Protein AF-A0A512IEV9-F1 (afdb_monomer_lite)

Radius of gyration: 37.69 Å; chains: 1; bounding box: 91×84×114 Å

Foldseek 3Di:
DVVVVVVVVVVVVVVVVVVVVVVVVVVVVVVVVVVVVVVVVVVVVVVVVPPDDDDDDDPDPPPCPVVVVVVVLLVVLLQLLLVLLLVLLLCVLLVHADAADQPDDVVLVVVLLVDQDALPDDSVSLSVSLNSLRNCLNVCVVVVNNVSSSLSNLLSSLSSCVRPVDDRDLVSSVPDPCQCVPPDPSSVVSNVNSSVVSVVVSVVSNVVSVVVNVVVVVVVVVVVVVVVVVVVVVVVVVVVVDPDPPVVVVVVVVVVVVVVVD

pLDDT: mean 81.24, std 16.03, range [31.5, 97.38]

Structure (mmCIF, N/CA/C/O backbone):
data_AF-A0A512IEV9-F1
#
_entry.id   AF-A0A512IEV9-F1
#
loop_
_atom_site.group_PDB
_atom_site.id
_atom_site.type_symbol
_atom_site.label_atom_id
_atom_site.label_alt_id
_atom_site.label_comp_id
_atom_site.label_asym_id
_atom_site.label_entity_id
_atom_site.label_seq_id
_atom_site.pdbx_PDB_ins_code
_atom_site.Cartn_x
_atom_site.Cartn_y
_atom_site.Cartn_z
_atom_site.occupancy
_atom_site.B_iso_or_equiv
_atom_site.auth_seq_id
_atom_site.auth_comp_id
_atom_site.auth_asym_id
_atom_site.auth_atom_id
_atom_site.pdbx_PDB_model_num
ATOM 1 N N . MET A 1 1 ? 25.950 69.478 -27.421 1.00 59.28 1 MET A N 1
ATOM 2 C CA . MET A 1 1 ? 26.734 68.742 -28.443 1.00 59.28 1 MET A CA 1
ATOM 3 C C . MET A 1 1 ? 27.412 67.491 -27.874 1.00 59.28 1 MET A C 1
ATOM 5 O O . MET A 1 1 ? 27.198 66.418 -28.414 1.00 59.28 1 MET A O 1
ATOM 9 N N . TRP A 1 2 ? 28.137 67.579 -26.751 1.00 62.44 2 TRP A N 1
ATOM 10 C CA . TRP A 1 2 ? 28.838 66.435 -26.133 1.00 62.44 2 TRP A CA 1
ATOM 11 C C . TRP A 1 2 ? 27.945 65.265 -25.669 1.00 62.44 2 TRP A C 1
ATOM 13 O O . TRP A 1 2 ? 28.320 64.111 -25.847 1.00 62.44 2 TRP A O 1
ATOM 23 N N . LEU A 1 3 ? 26.741 65.533 -25.150 1.00 71.50 3 LEU A N 1
ATOM 24 C CA . LEU A 1 3 ? 25.813 64.481 -24.696 1.00 71.50 3 LEU A CA 1
ATOM 25 C C . LEU A 1 3 ? 25.300 63.581 -25.834 1.00 71.50 3 LEU A C 1
ATOM 27 O O . LEU A 1 3 ? 25.135 62.381 -25.641 1.00 71.50 3 LEU A O 1
ATOM 31 N N . VAL A 1 4 ? 25.104 64.140 -27.033 1.00 76.19 4 VAL A N 1
ATOM 32 C CA . VAL A 1 4 ? 24.668 63.375 -28.215 1.00 76.19 4 VAL A CA 1
ATOM 33 C C . VAL A 1 4 ? 25.786 62.445 -28.687 1.00 76.19 4 VAL A C 1
ATOM 35 O O . VAL A 1 4 ? 25.533 61.295 -29.031 1.00 76.19 4 VAL A O 1
ATOM 38 N N . LEU A 1 5 ? 27.036 62.910 -28.632 1.00 77.62 5 LEU A N 1
ATOM 39 C CA . LEU A 1 5 ? 28.201 62.120 -29.029 1.00 77.62 5 LEU A CA 1
ATOM 40 C C . LEU A 1 5 ? 28.421 60.921 -28.088 1.00 77.62 5 LEU A C 1
ATOM 42 O O . LEU A 1 5 ? 28.708 59.817 -28.542 1.00 77.62 5 LEU A O 1
ATOM 46 N N . LEU A 1 6 ? 28.205 61.119 -26.785 1.00 77.44 6 LEU A N 1
ATOM 47 C CA . LEU A 1 6 ? 28.320 60.068 -25.771 1.00 77.44 6 LEU A CA 1
ATOM 48 C C . LEU A 1 6 ? 27.198 59.025 -25.913 1.00 77.44 6 LEU A C 1
ATOM 50 O O . LEU A 1 6 ? 27.467 57.826 -25.861 1.00 77.44 6 LEU A O 1
ATOM 54 N N . ALA A 1 7 ? 25.967 59.465 -26.200 1.00 73.50 7 ALA A N 1
ATOM 55 C CA . ALA A 1 7 ? 24.845 58.569 -26.482 1.00 73.50 7 ALA A CA 1
ATOM 56 C C . ALA A 1 7 ? 25.093 57.693 -27.724 1.00 73.50 7 ALA A C 1
ATOM 58 O O . ALA A 1 7 ? 24.816 56.496 -27.691 1.00 73.50 7 ALA A O 1
ATOM 59 N N . VAL A 1 8 ? 25.676 58.255 -28.790 1.00 80.00 8 VAL A N 1
ATOM 60 C CA . VAL A 1 8 ? 26.014 57.505 -30.013 1.00 80.00 8 VAL A CA 1
ATOM 61 C C . VAL A 1 8 ? 27.102 56.458 -29.750 1.00 80.00 8 VAL A C 1
ATOM 63 O O . VAL A 1 8 ? 26.972 55.325 -30.211 1.00 80.00 8 VAL A O 1
ATOM 66 N N . ILE A 1 9 ? 28.136 56.784 -28.967 1.00 79.44 9 ILE A N 1
ATOM 67 C CA . ILE A 1 9 ? 29.208 55.834 -28.612 1.00 79.44 9 ILE A CA 1
ATOM 68 C C . ILE A 1 9 ? 28.670 54.692 -27.742 1.00 79.44 9 ILE A C 1
ATOM 70 O O . ILE A 1 9 ? 28.971 53.526 -28.004 1.00 79.44 9 ILE A O 1
ATOM 74 N N . VAL A 1 10 ? 27.841 55.007 -26.742 1.00 78.38 10 VAL A N 1
ATOM 75 C CA . VAL A 1 10 ? 27.208 53.999 -25.877 1.00 78.38 10 VAL A CA 1
ATOM 76 C C . VAL A 1 10 ? 26.271 53.103 -26.686 1.00 78.38 10 VAL A C 1
ATOM 78 O O . VAL A 1 10 ? 26.311 51.885 -26.524 1.00 78.38 10 VAL A O 1
ATOM 81 N N . PHE A 1 11 ? 25.494 53.677 -27.609 1.00 75.06 11 PHE A N 1
ATOM 82 C CA . PHE A 1 11 ? 24.614 52.921 -28.498 1.00 75.06 11 PHE A CA 1
ATOM 83 C C . PHE A 1 11 ? 25.400 51.990 -29.430 1.00 75.06 11 PHE A C 1
ATOM 85 O O . PHE A 1 11 ? 25.067 50.814 -29.534 1.00 75.06 11 PHE A O 1
ATOM 92 N N . LEU A 1 12 ? 26.490 52.465 -30.044 1.00 73.12 12 LEU A N 1
ATOM 93 C CA . LEU A 1 12 ? 27.379 51.640 -30.876 1.00 73.12 12 LEU A CA 1
ATOM 94 C C . LEU A 1 12 ? 28.061 50.520 -30.076 1.00 73.12 12 LEU A C 1
ATOM 96 O O . LEU A 1 12 ? 28.193 49.404 -30.582 1.00 73.12 12 LEU A O 1
ATOM 100 N N . GLY A 1 13 ? 28.464 50.794 -28.832 1.00 68.12 13 GLY A N 1
ATOM 101 C CA . GLY A 1 13 ? 29.043 49.803 -27.924 1.00 68.12 13 GLY A CA 1
ATOM 102 C C . GLY A 1 13 ? 28.044 48.711 -27.527 1.00 68.12 13 GLY A C 1
ATOM 103 O O . GLY A 1 13 ? 28.343 47.525 -27.667 1.00 68.12 13 GLY A O 1
ATOM 104 N N . LEU A 1 14 ? 26.834 49.104 -27.114 1.00 64.81 14 LEU A N 1
ATOM 105 C CA . LEU A 1 14 ? 25.736 48.186 -26.783 1.00 64.81 14 LEU A CA 1
ATOM 106 C C . LEU A 1 14 ? 25.278 47.374 -27.997 1.00 64.81 14 LEU A C 1
ATOM 108 O O . LEU A 1 14 ? 25.051 46.173 -27.875 1.00 64.81 14 LEU A O 1
ATOM 112 N N . PHE A 1 15 ? 25.199 47.997 -29.173 1.00 65.94 15 PHE A N 1
ATOM 113 C CA . PHE A 1 15 ? 24.825 47.330 -30.419 1.00 65.94 15 PHE A CA 1
ATOM 114 C C . PHE A 1 15 ? 25.855 46.265 -30.822 1.00 65.94 15 PHE A C 1
ATOM 116 O O . PHE A 1 15 ? 25.487 45.143 -31.170 1.00 65.94 15 PHE A O 1
ATOM 123 N N . ARG A 1 16 ? 27.156 46.562 -30.683 1.00 65.44 16 ARG A N 1
ATOM 124 C CA . ARG A 1 16 ? 28.221 45.564 -30.876 1.00 65.44 16 ARG A CA 1
ATOM 125 C C . ARG A 1 16 ? 28.144 44.426 -29.859 1.00 65.44 16 ARG A C 1
ATOM 127 O O . ARG A 1 16 ? 28.352 43.279 -30.244 1.00 65.44 16 ARG A O 1
ATOM 134 N N . PHE A 1 17 ? 27.825 44.723 -28.599 1.00 62.97 17 PHE A N 1
ATOM 135 C CA . PHE A 1 17 ? 27.678 43.713 -27.547 1.00 62.97 17 PHE A CA 1
ATOM 136 C C . PHE A 1 17 ? 26.481 42.782 -27.803 1.00 62.97 17 PHE A C 1
ATOM 138 O O . PHE A 1 17 ? 26.595 41.572 -27.623 1.00 62.97 17 PHE A O 1
ATOM 145 N N . LEU A 1 18 ? 25.369 43.321 -28.311 1.00 64.25 18 LEU A N 1
ATOM 146 C CA . LEU A 1 18 ? 24.185 42.554 -28.716 1.00 64.25 18 LEU A CA 1
ATOM 147 C C . LEU A 1 18 ? 24.460 41.645 -29.922 1.00 64.25 18 LEU A C 1
ATOM 149 O O . LEU A 1 18 ? 24.024 40.495 -29.929 1.00 64.25 18 LEU A O 1
ATOM 153 N N . ILE A 1 19 ? 25.231 42.118 -30.907 1.00 66.94 19 ILE A N 1
ATOM 154 C CA . ILE A 1 19 ? 25.634 41.302 -32.063 1.00 66.94 19 ILE A CA 1
ATOM 155 C C . ILE A 1 19 ? 26.606 40.193 -31.637 1.00 66.94 19 ILE A C 1
ATOM 157 O O . ILE A 1 19 ? 26.407 39.039 -32.004 1.00 66.94 19 ILE A O 1
ATOM 161 N N . LEU A 1 20 ? 27.623 40.503 -30.824 1.00 61.81 20 LEU A N 1
ATOM 162 C CA . LEU A 1 20 ? 28.579 39.503 -30.327 1.00 61.81 20 LEU A CA 1
ATOM 163 C C . LEU A 1 20 ? 27.914 38.469 -29.404 1.00 61.81 20 LEU A C 1
ATOM 165 O O . LEU A 1 20 ? 28.166 37.276 -29.556 1.00 61.81 20 LEU A O 1
ATOM 169 N N . GLY A 1 21 ? 27.018 38.894 -28.508 1.00 62.69 21 GLY A N 1
ATOM 170 C CA . GLY A 1 21 ? 26.246 37.991 -27.649 1.00 62.69 21 GLY A CA 1
ATOM 171 C C . GLY A 1 21 ? 25.279 37.103 -28.439 1.00 62.69 21 GLY A C 1
ATOM 172 O O . GLY A 1 21 ? 25.198 35.901 -28.186 1.00 62.69 21 GLY A O 1
ATOM 173 N N . GLY A 1 22 ? 24.609 37.661 -29.452 1.00 64.62 22 GLY A N 1
ATOM 174 C CA . GLY A 1 22 ? 23.730 36.909 -30.349 1.00 64.62 22 GLY A CA 1
ATOM 175 C C . GLY A 1 22 ? 24.478 35.855 -31.169 1.00 64.62 22 GLY A C 1
ATOM 176 O O . GLY A 1 22 ? 24.009 34.724 -31.286 1.00 64.62 22 GLY A O 1
ATOM 177 N N . VAL A 1 23 ? 25.676 36.178 -31.667 1.00 69.62 23 VAL A N 1
ATOM 178 C CA . VAL A 1 23 ? 26.521 35.226 -32.406 1.00 69.62 23 VAL A CA 1
ATOM 179 C C . VAL A 1 23 ? 26.969 34.062 -31.516 1.00 69.62 23 VAL A C 1
ATOM 181 O O . VAL A 1 23 ? 26.955 32.923 -31.976 1.00 69.62 23 VAL A O 1
ATOM 184 N N . VAL A 1 24 ? 27.293 34.302 -30.240 1.00 69.19 24 VAL A N 1
ATOM 185 C CA . VAL A 1 24 ? 27.656 33.225 -29.296 1.00 69.19 24 VAL A CA 1
ATOM 186 C C . VAL A 1 24 ? 26.472 32.293 -29.027 1.00 69.19 24 VAL A C 1
ATOM 188 O O . VAL A 1 24 ? 26.641 31.075 -29.022 1.00 69.19 24 VAL A O 1
ATOM 191 N N . ILE A 1 25 ? 25.264 32.836 -28.861 1.00 68.94 25 ILE A N 1
ATOM 192 C CA . ILE A 1 25 ? 24.058 32.026 -28.629 1.00 68.94 25 ILE A CA 1
ATOM 193 C C . ILE A 1 25 ? 23.712 31.198 -29.872 1.00 68.94 25 ILE A C 1
ATOM 195 O O . ILE A 1 25 ? 23.419 30.009 -29.750 1.00 68.94 25 ILE A O 1
ATOM 199 N N . ILE A 1 26 ? 23.805 31.786 -31.069 1.00 70.19 26 ILE A N 1
ATOM 200 C CA . ILE A 1 26 ? 23.589 31.064 -32.331 1.00 70.19 26 ILE A CA 1
ATOM 201 C C . ILE A 1 26 ? 24.656 29.979 -32.515 1.00 70.19 26 ILE A C 1
ATOM 203 O O . ILE A 1 26 ? 24.317 28.858 -32.885 1.00 70.19 26 ILE A O 1
ATOM 207 N N . ALA A 1 27 ? 25.922 30.264 -32.199 1.00 69.88 27 ALA A N 1
ATOM 208 C CA . ALA A 1 27 ? 26.993 29.274 -32.259 1.00 69.88 27 ALA A CA 1
ATOM 209 C C . ALA A 1 27 ? 26.748 28.107 -31.288 1.00 69.88 27 ALA A C 1
ATOM 211 O O . ALA A 1 27 ? 26.923 26.957 -31.679 1.00 69.88 27 ALA A O 1
ATOM 212 N N . LEU A 1 28 ? 26.282 28.372 -30.063 1.00 73.25 28 LEU A N 1
ATOM 213 C CA . LEU A 1 28 ? 25.934 27.332 -29.087 1.00 73.25 28 LEU A CA 1
ATOM 214 C C . LEU A 1 28 ? 24.702 26.519 -29.507 1.00 73.25 28 LEU A C 1
ATOM 216 O O . LEU A 1 28 ? 24.701 25.299 -29.352 1.00 73.25 28 LEU A O 1
ATOM 220 N N . ALA A 1 29 ? 23.680 27.163 -30.076 1.00 70.75 29 ALA A N 1
ATOM 221 C CA . ALA A 1 29 ? 22.498 26.481 -30.600 1.00 70.75 29 ALA A CA 1
ATOM 222 C C . ALA A 1 29 ? 22.844 25.593 -31.805 1.00 70.75 29 ALA A C 1
ATOM 224 O O . ALA A 1 29 ? 22.400 24.447 -31.872 1.00 70.75 29 ALA A O 1
ATOM 225 N N . LEU A 1 30 ? 23.690 26.083 -32.719 1.00 75.81 30 LEU A N 1
ATOM 226 C CA . LEU A 1 30 ? 24.208 25.301 -33.843 1.00 75.81 30 LEU A CA 1
ATOM 227 C C . LEU A 1 30 ? 25.097 24.153 -33.364 1.00 75.81 30 LEU A C 1
ATOM 229 O O . LEU A 1 30 ? 24.972 23.049 -33.883 1.00 75.81 30 LEU A O 1
ATOM 233 N N . LEU A 1 31 ? 25.940 24.368 -32.350 1.00 74.50 31 LEU A N 1
ATOM 234 C CA . LEU A 1 31 ? 26.758 23.309 -31.757 1.00 74.50 31 LEU A CA 1
ATOM 235 C C . LEU A 1 31 ? 25.878 22.234 -31.102 1.00 74.50 31 LEU A C 1
ATOM 237 O O . LEU A 1 31 ? 26.100 21.047 -31.324 1.00 74.50 31 LEU A O 1
ATOM 241 N N . GLY A 1 32 ? 24.837 22.633 -30.365 1.00 68.75 32 GLY A N 1
ATOM 242 C CA . GLY A 1 32 ? 23.846 21.718 -29.794 1.00 68.75 32 GLY A CA 1
ATOM 243 C C . GLY A 1 32 ? 23.080 20.934 -30.863 1.00 68.75 32 GLY A C 1
ATOM 244 O O . GLY A 1 32 ? 22.918 19.722 -30.732 1.00 68.75 32 GLY A O 1
ATOM 245 N N . LEU A 1 33 ? 22.683 21.591 -31.957 1.00 73.75 33 LEU A N 1
ATOM 246 C CA . LEU A 1 33 ? 22.036 20.948 -33.103 1.00 73.75 33 LEU A CA 1
ATOM 247 C C . LEU A 1 33 ? 22.982 19.971 -33.817 1.00 73.75 33 LEU A C 1
ATOM 249 O O . LEU A 1 33 ? 22.554 18.897 -34.225 1.00 73.75 33 LEU A O 1
ATOM 253 N N . LEU A 1 34 ? 24.269 20.300 -33.930 1.00 76.50 34 LEU A N 1
ATOM 254 C CA . LEU A 1 34 ? 25.283 19.452 -34.561 1.00 76.50 34 LEU A CA 1
ATOM 255 C C . LEU A 1 34 ? 25.629 18.239 -33.680 1.00 76.50 34 LEU A C 1
ATOM 257 O O . LEU A 1 34 ? 25.788 17.128 -34.188 1.00 76.50 34 LEU A O 1
ATOM 261 N N . VAL A 1 35 ? 25.639 18.408 -32.354 1.00 71.88 35 VAL A N 1
ATOM 262 C CA . VAL A 1 35 ? 25.715 17.298 -31.386 1.00 71.88 35 VAL A CA 1
ATOM 263 C C . VAL A 1 35 ? 24.463 16.418 -31.472 1.00 71.88 35 VAL A C 1
ATOM 265 O O . VAL A 1 35 ? 24.569 15.194 -31.475 1.00 71.88 35 VAL A O 1
ATOM 268 N N . TRP A 1 36 ? 23.276 17.011 -31.612 1.00 74.88 36 TRP A N 1
ATOM 269 C CA . TRP A 1 36 ? 22.024 16.263 -31.742 1.00 74.88 36 TRP A CA 1
ATOM 270 C C . TRP A 1 36 ? 21.939 15.486 -33.068 1.00 74.88 36 TRP A C 1
ATOM 272 O O . TRP A 1 36 ? 21.612 14.299 -33.068 1.00 74.88 36 TRP A O 1
ATOM 282 N N . LEU A 1 37 ? 22.322 16.109 -34.189 1.00 72.00 37 LEU A N 1
ATOM 283 C CA . LEU A 1 37 ? 22.380 15.474 -35.509 1.00 72.00 37 LEU A CA 1
ATOM 284 C C . LEU A 1 37 ? 23.461 14.391 -35.583 1.00 72.00 37 LEU A C 1
ATOM 286 O O . LEU A 1 37 ? 23.206 13.336 -36.156 1.00 72.00 37 LEU A O 1
ATOM 290 N N . SER A 1 38 ? 24.634 14.587 -34.971 1.00 66.62 38 SER A N 1
ATOM 291 C CA . SER A 1 38 ? 25.667 13.539 -34.909 1.00 66.62 38 SER A CA 1
ATOM 292 C C . SER A 1 38 ? 25.251 12.373 -34.009 1.00 66.62 38 SER A C 1
ATOM 294 O O . SER A 1 38 ? 25.425 11.221 -34.402 1.00 66.62 38 SER A O 1
ATOM 296 N N . ALA A 1 39 ? 24.603 12.625 -32.868 1.00 56.84 39 ALA A N 1
ATOM 297 C CA . ALA A 1 39 ? 24.032 11.564 -32.034 1.00 56.84 39 ALA A CA 1
ATOM 298 C C . ALA A 1 39 ? 22.910 10.787 -32.755 1.00 56.84 39 ALA A C 1
ATOM 300 O O . ALA A 1 39 ? 22.803 9.566 -32.599 1.00 56.84 39 ALA A O 1
ATOM 301 N N . GLY A 1 40 ? 22.101 11.470 -33.574 1.00 51.75 40 GLY A N 1
ATOM 302 C CA . GLY A 1 40 ? 21.089 10.850 -34.434 1.00 51.75 40 GLY A CA 1
ATOM 303 C C . GLY A 1 40 ? 21.687 10.038 -35.589 1.00 51.75 40 GLY A C 1
ATOM 304 O O . GLY A 1 40 ? 21.254 8.913 -35.834 1.00 51.75 40 GLY A O 1
ATOM 305 N N . PHE A 1 41 ? 22.725 10.560 -36.247 1.00 54.41 41 PHE A N 1
ATOM 306 C CA . PHE A 1 41 ? 23.372 9.928 -37.403 1.00 54.41 41 PHE A CA 1
ATOM 307 C C . PHE A 1 41 ? 24.250 8.724 -37.017 1.00 54.41 41 PHE A C 1
ATOM 309 O O . PHE A 1 41 ? 24.281 7.720 -37.729 1.00 54.41 41 PHE A O 1
ATOM 316 N N . ILE A 1 42 ? 24.902 8.759 -35.848 1.00 55.50 42 ILE A N 1
ATOM 317 C CA . ILE A 1 42 ? 25.624 7.596 -35.301 1.00 55.50 42 ILE A CA 1
ATOM 318 C C . ILE A 1 42 ? 24.638 6.453 -35.009 1.00 55.50 42 ILE A C 1
ATOM 320 O O . ILE A 1 42 ? 24.928 5.297 -35.313 1.00 55.50 42 ILE A O 1
ATOM 324 N N . ARG A 1 43 ? 23.433 6.758 -34.504 1.00 51.53 43 ARG A N 1
ATOM 325 C CA . ARG A 1 43 ? 22.387 5.744 -34.276 1.00 51.53 43 ARG A CA 1
ATOM 326 C C . ARG A 1 43 ? 21.793 5.169 -35.567 1.00 51.53 43 ARG A C 1
ATOM 328 O O . ARG A 1 43 ? 21.348 4.024 -35.534 1.00 51.53 43 ARG A O 1
ATOM 335 N N . SER A 1 44 ? 21.789 5.902 -36.686 1.00 42.22 44 SER A N 1
ATOM 336 C CA . SER A 1 44 ? 21.273 5.391 -37.968 1.00 42.22 44 SER A CA 1
ATOM 337 C C . SER A 1 44 ? 22.295 4.548 -38.738 1.00 42.22 44 SER A C 1
ATOM 339 O O . SER A 1 44 ? 21.924 3.515 -39.291 1.00 42.22 44 SER A O 1
ATOM 341 N N . GLN A 1 45 ? 23.581 4.919 -38.723 1.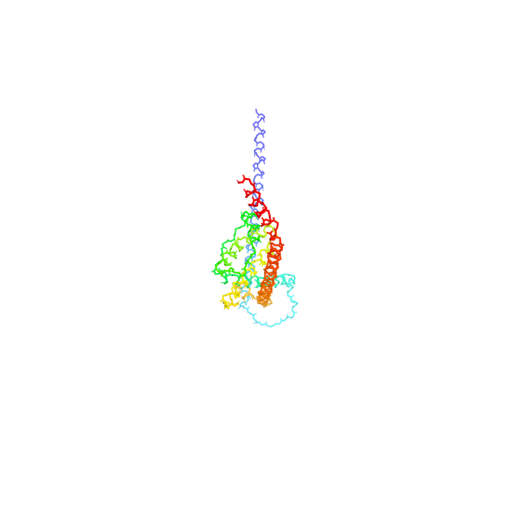00 48.53 45 GLN A N 1
ATOM 342 C CA . GLN A 1 45 ? 24.639 4.125 -39.370 1.00 48.53 45 GLN A CA 1
ATOM 343 C C . GLN A 1 45 ? 24.875 2.775 -38.671 1.00 48.53 45 GLN A C 1
ATOM 345 O O . GLN A 1 45 ? 25.156 1.777 -39.330 1.00 48.53 45 GLN A O 1
ATOM 350 N N . LEU A 1 46 ? 24.661 2.705 -37.350 1.00 48.12 46 LEU A N 1
ATOM 351 C CA . LEU A 1 46 ? 24.728 1.449 -36.592 1.00 48.12 46 LEU A CA 1
ATOM 352 C C . LEU A 1 46 ? 23.608 0.452 -36.939 1.00 48.12 46 LEU A C 1
ATOM 354 O O . LEU A 1 46 ? 23.794 -0.738 -36.716 1.00 48.12 46 LEU A O 1
ATOM 358 N N . ARG A 1 47 ? 22.480 0.896 -37.518 1.00 47.31 47 ARG A N 1
ATOM 359 C CA . ARG A 1 47 ? 21.435 -0.012 -38.035 1.00 47.31 47 ARG A CA 1
ATOM 360 C C . ARG A 1 47 ? 21.680 -0.451 -39.480 1.00 47.31 47 ARG A C 1
ATOM 362 O O . ARG A 1 47 ? 21.319 -1.567 -39.820 1.00 47.31 47 ARG A O 1
ATOM 369 N N . ALA A 1 48 ? 22.322 0.376 -40.306 1.00 42.78 48 ALA A N 1
ATOM 370 C CA . ALA A 1 48 ? 22.577 0.053 -41.715 1.00 42.78 48 ALA A CA 1
ATOM 371 C C . ALA A 1 48 ? 23.790 -0.876 -41.929 1.00 42.78 48 ALA A C 1
ATOM 373 O O . ALA A 1 48 ? 23.842 -1.597 -42.920 1.00 42.78 48 ALA A O 1
ATOM 374 N N . ALA A 1 49 ? 24.750 -0.903 -40.998 1.00 44.72 49 ALA A N 1
ATOM 375 C CA . ALA A 1 49 ? 25.927 -1.773 -41.089 1.00 44.72 49 ALA A CA 1
ATOM 376 C C . ALA A 1 49 ? 25.721 -3.186 -40.500 1.00 44.72 49 ALA A C 1
ATOM 378 O O . ALA A 1 49 ? 26.607 -4.026 -40.624 1.00 44.72 49 ALA A O 1
ATOM 379 N N . GLN A 1 50 ? 24.578 -3.468 -39.860 1.00 46.62 50 GLN A N 1
ATOM 380 C CA . GLN A 1 50 ? 24.319 -4.759 -39.203 1.00 46.62 50 GLN A CA 1
ATOM 381 C C . GLN A 1 50 ? 23.554 -5.769 -40.078 1.00 46.62 50 GLN A C 1
ATOM 383 O O . GLN A 1 50 ? 23.377 -6.911 -39.663 1.00 46.62 50 GLN A O 1
ATOM 388 N N . GLU A 1 51 ? 23.149 -5.381 -41.293 1.00 44.69 51 GLU A N 1
ATOM 389 C CA . GLU A 1 51 ? 22.420 -6.249 -42.234 1.00 44.69 51 GLU A CA 1
ATOM 390 C C . GLU A 1 51 ? 23.287 -6.852 -43.355 1.00 44.69 51 GLU A C 1
ATOM 392 O O . GLU A 1 51 ? 22.777 -7.607 -44.179 1.00 44.69 51 GLU A O 1
ATOM 397 N N . ILE A 1 52 ? 24.601 -6.591 -43.396 1.00 49.16 52 ILE A N 1
ATOM 398 C CA . ILE A 1 52 ? 25.477 -7.146 -44.441 1.00 49.16 52 ILE A CA 1
ATOM 399 C C . ILE A 1 52 ? 26.792 -7.651 -43.833 1.00 49.16 52 ILE A C 1
ATOM 401 O O . ILE A 1 52 ? 27.702 -6.874 -43.565 1.00 49.16 52 ILE A O 1
ATOM 405 N N . GLY A 1 53 ? 26.906 -8.976 -43.688 1.00 31.50 53 GLY A N 1
ATOM 406 C CA . GLY A 1 53 ? 28.197 -9.674 -43.676 1.00 31.50 53 GLY A CA 1
ATOM 407 C C . GLY A 1 53 ? 28.607 -10.343 -42.362 1.00 31.50 53 GLY A C 1
ATOM 408 O O . GLY A 1 53 ? 29.385 -9.797 -41.590 1.00 31.50 53 GLY A O 1
ATOM 409 N N . VAL A 1 54 ? 28.184 -11.594 -42.177 1.00 44.75 54 VAL A N 1
ATOM 410 C CA . VAL A 1 54 ? 29.030 -12.638 -41.563 1.00 44.75 54 VAL A CA 1
ATOM 411 C C . VAL A 1 54 ? 29.914 -13.170 -42.707 1.00 44.75 54 VAL A C 1
ATOM 413 O O . VAL A 1 54 ? 29.350 -13.517 -43.748 1.00 44.75 54 VAL A O 1
ATOM 416 N N . PRO A 1 55 ? 31.262 -13.149 -42.598 1.00 46.19 55 PRO A N 1
ATOM 417 C CA . PRO A 1 55 ? 31.967 -14.288 -42.003 1.00 46.19 55 PRO A CA 1
ATOM 418 C C . PRO A 1 55 ? 33.204 -13.955 -41.138 1.00 46.19 55 PRO A C 1
ATOM 420 O O . PRO A 1 55 ? 33.980 -13.049 -41.411 1.00 46.19 55 PRO A O 1
ATOM 423 N N . ASP A 1 56 ? 33.331 -14.764 -40.086 1.00 46.31 56 ASP A N 1
ATOM 424 C CA . ASP A 1 56 ? 34.516 -15.318 -39.415 1.00 46.31 56 ASP A CA 1
ATOM 425 C C . ASP A 1 56 ? 35.914 -14.706 -39.671 1.00 46.31 56 ASP A C 1
ATOM 427 O O . ASP A 1 56 ? 36.443 -14.796 -40.775 1.00 46.31 56 ASP A O 1
ATOM 431 N N . THR A 1 57 ? 36.537 -14.174 -38.606 1.00 45.84 57 THR A N 1
ATOM 432 C CA . THR A 1 57 ? 37.947 -14.321 -38.152 1.00 45.84 57 THR A CA 1
ATOM 433 C C . THR A 1 57 ? 38.470 -13.057 -37.460 1.00 45.84 57 THR A C 1
ATOM 435 O O . THR A 1 57 ? 38.460 -11.962 -38.010 1.00 45.84 57 THR A O 1
ATOM 438 N N . GLY A 1 58 ? 39.008 -13.228 -36.248 1.00 34.09 58 GLY A N 1
ATOM 439 C CA . GLY A 1 58 ? 39.835 -12.220 -35.584 1.00 34.09 58 GLY A CA 1
ATOM 440 C C . GLY A 1 58 ? 39.418 -11.951 -34.146 1.00 34.09 58 GLY A C 1
ATOM 441 O O . GLY A 1 58 ? 38.511 -11.170 -33.880 1.00 34.09 58 GLY A O 1
ATOM 442 N N . ALA A 1 59 ? 40.131 -12.577 -33.212 1.00 48.16 59 ALA A N 1
ATOM 443 C CA . ALA A 1 59 ? 40.128 -12.231 -31.801 1.00 48.16 59 ALA A CA 1
ATOM 444 C C . ALA A 1 59 ? 40.600 -10.775 -31.607 1.00 48.16 59 ALA A C 1
ATOM 446 O O . ALA A 1 59 ? 41.784 -10.507 -31.422 1.00 48.16 59 ALA A O 1
ATOM 447 N N . GLY A 1 60 ? 39.667 -9.829 -31.678 1.00 35.16 60 GLY A N 1
ATOM 448 C CA . GLY A 1 60 ? 39.832 -8.482 -31.146 1.00 35.16 60 GLY A CA 1
ATOM 449 C C . GLY A 1 60 ? 39.353 -8.448 -29.692 1.00 35.16 60 GLY A C 1
ATOM 450 O O . GLY A 1 60 ? 38.382 -9.137 -29.365 1.00 35.16 60 GLY A O 1
ATOM 451 N N . PRO A 1 61 ? 40.002 -7.684 -28.794 1.00 48.44 61 PRO A N 1
ATOM 452 C CA . PRO A 1 61 ? 39.495 -7.516 -27.437 1.00 48.44 61 PRO A CA 1
ATOM 453 C C . PRO A 1 61 ? 38.068 -6.949 -27.503 1.00 48.44 61 PRO A C 1
ATOM 455 O O . PRO A 1 61 ? 37.796 -6.109 -28.369 1.00 48.44 61 PRO A O 1
ATOM 458 N N . PRO A 1 62 ? 37.143 -7.397 -26.631 1.00 51.53 62 PRO A N 1
ATOM 459 C CA . PRO A 1 62 ? 35.772 -6.912 -26.674 1.00 51.53 62 PRO A CA 1
ATOM 460 C C . PRO A 1 62 ? 35.773 -5.384 -26.541 1.00 51.53 62 PRO A C 1
ATOM 462 O O . PRO A 1 62 ? 36.590 -4.847 -25.780 1.00 51.53 62 PRO A O 1
ATOM 465 N N . PRO A 1 63 ? 34.875 -4.667 -27.246 1.00 50.41 63 PRO A N 1
ATOM 466 C CA . PRO A 1 63 ? 34.702 -3.246 -27.000 1.00 50.41 63 PRO A CA 1
ATOM 467 C C . PRO A 1 63 ? 34.461 -3.076 -25.502 1.00 50.41 63 PRO A C 1
ATOM 469 O O . PRO A 1 63 ? 33.653 -3.799 -24.914 1.00 50.41 63 PRO A O 1
ATOM 472 N N . VAL A 1 64 ? 35.200 -2.161 -24.873 1.00 49.34 64 VAL A N 1
ATOM 473 C CA . VAL A 1 64 ? 35.041 -1.831 -23.456 1.00 49.34 64 VAL A CA 1
ATOM 474 C C . VAL A 1 64 ? 33.693 -1.130 -23.308 1.00 49.34 64 VAL A C 1
ATOM 476 O O . VAL A 1 64 ? 33.602 0.093 -23.228 1.00 49.34 64 VAL A O 1
ATOM 479 N N . VAL A 1 65 ? 32.614 -1.915 -23.322 1.00 55.16 65 VAL A N 1
ATOM 480 C CA . VAL A 1 65 ? 31.303 -1.498 -22.846 1.00 55.16 65 VAL A CA 1
ATOM 481 C C . VAL A 1 65 ? 31.558 -1.053 -21.422 1.00 55.16 65 VAL A C 1
ATOM 483 O O . VAL A 1 65 ? 32.006 -1.833 -20.582 1.00 55.16 65 VAL A O 1
ATOM 486 N N . ASN A 1 66 ? 31.390 0.242 -21.186 1.00 59.53 66 ASN A N 1
ATOM 487 C CA . ASN A 1 66 ? 31.732 0.875 -19.931 1.00 59.53 66 ASN A CA 1
ATOM 488 C C . ASN A 1 66 ? 30.929 0.167 -18.825 1.00 59.53 66 ASN A C 1
ATOM 490 O O . ASN A 1 66 ? 29.721 0.371 -18.699 1.00 59.53 66 ASN A O 1
ATOM 494 N N . ARG A 1 67 ? 31.578 -0.742 -18.080 1.00 64.12 67 ARG A N 1
ATOM 495 C CA . ARG A 1 67 ? 30.928 -1.746 -17.212 1.00 64.12 67 ARG A CA 1
ATOM 496 C C . ARG A 1 67 ? 29.932 -1.116 -16.238 1.00 64.12 67 ARG A C 1
ATOM 498 O O . ARG A 1 67 ? 28.885 -1.687 -15.966 1.00 64.12 67 ARG A O 1
ATOM 505 N N . ARG A 1 68 ? 30.226 0.113 -15.805 1.00 70.81 68 ARG A N 1
ATOM 506 C CA . ARG A 1 68 ? 29.363 0.936 -14.948 1.00 70.81 68 ARG A CA 1
ATOM 507 C C . ARG A 1 68 ? 28.047 1.344 -15.613 1.00 70.81 68 ARG A C 1
ATOM 509 O O . ARG A 1 68 ? 27.023 1.365 -14.947 1.00 70.81 68 ARG A O 1
ATOM 516 N N . THR A 1 69 ? 28.056 1.678 -16.903 1.00 75.31 69 THR A N 1
ATOM 517 C CA . THR A 1 69 ? 26.823 2.024 -17.638 1.00 75.31 69 THR A CA 1
ATOM 518 C C . THR A 1 69 ? 25.933 0.807 -17.871 1.00 75.31 69 THR A C 1
ATOM 520 O O . THR A 1 69 ? 24.725 0.918 -17.701 1.00 75.31 69 THR A O 1
ATOM 523 N N . GLY A 1 70 ? 26.524 -0.360 -18.159 1.00 76.19 70 GLY A N 1
ATOM 524 C CA . GLY A 1 70 ? 25.777 -1.619 -18.250 1.00 76.19 70 GLY A CA 1
ATOM 525 C C . GLY A 1 70 ? 25.165 -2.031 -16.908 1.00 76.19 70 GLY A C 1
ATOM 526 O O . GLY A 1 70 ? 23.991 -2.377 -16.851 1.00 76.19 70 GLY A O 1
ATOM 527 N N . GLN A 1 71 ? 25.923 -1.909 -15.811 1.00 85.88 71 GLN A N 1
ATOM 528 C CA . GLN A 1 71 ? 25.421 -2.194 -14.460 1.00 85.88 71 GLN A CA 1
ATOM 529 C C . GLN A 1 71 ? 24.254 -1.286 -14.058 1.00 85.88 71 GLN A C 1
ATOM 531 O O . GLN A 1 71 ? 23.243 -1.793 -13.585 1.00 85.88 71 GLN A O 1
ATOM 536 N N . ARG A 1 72 ? 24.345 0.026 -14.318 1.00 90.50 72 ARG A N 1
ATOM 537 C CA . ARG A 1 72 ? 23.231 0.951 -14.050 1.00 90.50 72 ARG A CA 1
ATOM 538 C C . ARG A 1 72 ? 21.976 0.591 -14.839 1.00 90.50 72 ARG A C 1
ATOM 540 O O . ARG A 1 72 ? 20.906 0.532 -14.257 1.00 90.50 72 ARG A O 1
ATOM 547 N N . ALA A 1 73 ? 22.106 0.268 -16.126 1.00 90.75 73 ALA A N 1
ATOM 548 C CA . ALA A 1 73 ? 20.957 -0.131 -16.941 1.00 90.75 73 ALA A CA 1
ATOM 549 C C . ALA A 1 73 ? 20.268 -1.404 -16.410 1.00 90.75 73 ALA A C 1
ATOM 551 O O . ALA A 1 73 ? 19.045 -1.511 -16.452 1.00 90.75 73 ALA A O 1
ATOM 552 N N . VAL A 1 74 ? 21.045 -2.358 -15.889 1.00 94.94 74 VAL A N 1
ATOM 553 C CA . VAL A 1 74 ? 20.537 -3.580 -15.246 1.00 94.94 74 VAL A CA 1
ATOM 554 C C . VAL A 1 74 ? 19.816 -3.264 -13.930 1.00 94.94 74 VAL A C 1
ATOM 556 O O . VAL A 1 74 ? 18.732 -3.791 -13.682 1.00 94.94 74 VAL A O 1
ATOM 559 N N . GLU A 1 75 ? 20.391 -2.405 -13.090 1.00 95.56 75 GLU A N 1
ATOM 560 C CA . GLU A 1 75 ? 19.779 -1.973 -11.825 1.00 95.56 75 GLU A CA 1
ATOM 561 C C . GLU A 1 75 ? 18.482 -1.189 -12.060 1.00 95.56 75 GLU A C 1
ATOM 563 O O . GLU A 1 75 ? 17.463 -1.494 -11.438 1.00 95.56 75 GLU A O 1
ATOM 568 N N . ASP A 1 76 ? 18.489 -0.256 -13.011 1.00 95.81 76 ASP A N 1
ATOM 569 C CA . ASP A 1 76 ? 17.324 0.544 -13.397 1.00 95.81 76 ASP A CA 1
ATOM 570 C C . ASP A 1 76 ? 16.201 -0.339 -13.958 1.00 95.81 76 ASP A C 1
ATOM 572 O O . ASP A 1 76 ? 15.027 -0.153 -13.621 1.00 95.81 76 ASP A O 1
ATOM 576 N N . ALA A 1 77 ? 16.547 -1.338 -14.777 1.00 95.62 77 ALA A N 1
ATOM 577 C CA . ALA A 1 77 ? 15.591 -2.311 -15.294 1.00 95.62 77 ALA A CA 1
ATOM 578 C C . ALA A 1 77 ? 14.941 -3.110 -14.159 1.00 95.62 77 ALA A C 1
ATOM 580 O O . ALA A 1 77 ? 13.715 -3.230 -14.120 1.00 95.62 77 ALA A O 1
ATOM 581 N N . ARG A 1 78 ? 15.736 -3.587 -13.193 1.00 97.38 78 ARG A N 1
ATOM 582 C CA . ARG A 1 78 ? 15.227 -4.314 -12.022 1.00 97.38 78 ARG A CA 1
ATOM 583 C C . ARG A 1 78 ? 14.312 -3.447 -11.162 1.00 97.38 78 ARG A C 1
ATOM 585 O O . ARG A 1 78 ? 13.204 -3.865 -10.830 1.00 97.38 78 ARG A O 1
ATOM 592 N N . ALA A 1 79 ? 14.733 -2.224 -10.849 1.00 95.94 79 ALA A N 1
ATOM 593 C CA . ALA A 1 79 ? 13.919 -1.282 -10.085 1.00 95.94 79 ALA A CA 1
ATOM 594 C C . ALA A 1 79 ? 12.605 -0.948 -10.813 1.00 95.94 79 ALA A C 1
ATOM 59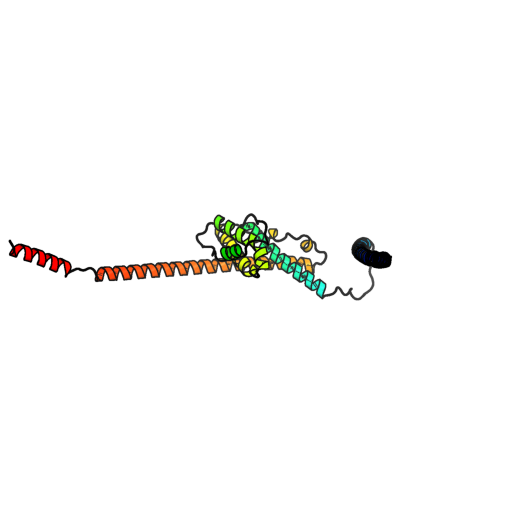6 O O . ALA A 1 79 ? 11.540 -0.893 -10.193 1.00 95.94 79 ALA A O 1
ATOM 597 N N . THR A 1 80 ? 12.658 -0.791 -12.139 1.00 96.94 80 THR A N 1
ATOM 598 C CA . THR A 1 80 ? 11.462 -0.538 -12.951 1.00 96.94 80 THR A CA 1
ATOM 599 C C . THR A 1 80 ? 10.521 -1.741 -12.957 1.00 96.94 80 THR A C 1
ATOM 601 O O . THR A 1 80 ? 9.317 -1.553 -12.807 1.00 96.94 80 THR A O 1
ATOM 604 N N . GLY A 1 81 ? 11.044 -2.966 -13.073 1.00 95.50 81 GLY A N 1
ATOM 605 C CA . GLY A 1 81 ? 10.247 -4.193 -12.993 1.00 95.50 81 GLY A CA 1
ATOM 606 C C . GLY A 1 81 ? 9.476 -4.303 -11.676 1.00 95.50 81 GLY A C 1
ATOM 607 O O . GLY A 1 81 ? 8.260 -4.495 -11.688 1.00 95.50 81 GLY A O 1
ATOM 608 N N . ALA A 1 82 ? 10.155 -4.069 -10.549 1.00 96.06 82 ALA A N 1
ATOM 609 C CA . ALA A 1 82 ? 9.530 -4.077 -9.225 1.00 96.06 82 ALA A CA 1
ATOM 610 C C . ALA A 1 82 ? 8.460 -2.980 -9.086 1.00 96.06 82 ALA A C 1
ATOM 612 O O . ALA A 1 82 ? 7.339 -3.235 -8.639 1.00 96.06 82 ALA A O 1
ATOM 613 N N . SER A 1 83 ? 8.776 -1.756 -9.524 1.00 95.19 83 SER A N 1
ATOM 614 C CA . SER A 1 83 ? 7.851 -0.617 -9.473 1.00 95.19 83 SER A CA 1
ATOM 615 C C . SER A 1 83 ? 6.607 -0.825 -10.344 1.00 95.19 83 SER A C 1
ATOM 617 O O . SER A 1 83 ? 5.501 -0.463 -9.930 1.00 95.19 83 SER A O 1
ATOM 619 N N . ASN A 1 84 ? 6.766 -1.405 -11.537 1.00 96.69 84 ASN A N 1
ATOM 620 C CA . ASN A 1 84 ? 5.653 -1.706 -12.437 1.00 96.69 84 ASN A CA 1
ATOM 621 C C . ASN A 1 84 ? 4.742 -2.781 -11.847 1.00 96.69 84 ASN A C 1
ATOM 623 O O . ASN A 1 84 ? 3.529 -2.588 -11.833 1.00 96.69 84 ASN A O 1
ATOM 627 N N . MET A 1 85 ? 5.315 -3.852 -11.289 1.00 97.25 85 MET A N 1
ATOM 628 C CA . MET A 1 85 ? 4.548 -4.910 -10.628 1.00 97.25 85 MET A CA 1
ATOM 629 C C . MET A 1 85 ? 3.720 -4.363 -9.462 1.00 97.25 85 MET A C 1
ATOM 631 O O . MET A 1 85 ? 2.505 -4.559 -9.411 1.00 97.25 85 MET A O 1
ATOM 635 N N . ARG A 1 86 ? 4.350 -3.587 -8.569 1.00 95.56 86 ARG A N 1
ATOM 636 C CA . ARG A 1 86 ? 3.653 -2.943 -7.447 1.00 95.56 86 ARG A CA 1
ATOM 637 C C . ARG A 1 86 ? 2.548 -2.004 -7.932 1.00 95.56 86 ARG A C 1
ATOM 639 O O . ARG A 1 86 ? 1.439 -2.019 -7.404 1.00 95.56 86 ARG A O 1
ATOM 646 N N . THR A 1 87 ? 2.826 -1.195 -8.953 1.00 95.69 87 THR A N 1
ATOM 647 C CA . THR A 1 87 ? 1.834 -0.267 -9.519 1.00 95.69 87 THR A CA 1
ATOM 648 C C . THR A 1 87 ? 0.653 -1.011 -10.145 1.00 95.69 87 THR A C 1
ATOM 650 O O . THR A 1 87 ? -0.488 -0.596 -9.940 1.00 95.69 87 THR A O 1
ATOM 653 N N . ALA A 1 88 ? 0.901 -2.115 -10.855 1.00 96.25 88 ALA A N 1
ATOM 654 C CA . ALA A 1 88 ? -0.140 -2.955 -11.437 1.00 96.25 88 ALA A CA 1
ATOM 655 C C . ALA A 1 88 ? -1.047 -3.553 -10.354 1.00 96.25 88 ALA A C 1
ATOM 657 O O . ALA A 1 88 ? -2.265 -3.396 -10.440 1.00 96.25 88 ALA A O 1
ATOM 658 N N . TRP A 1 89 ? -0.467 -4.115 -9.292 1.00 96.25 89 TRP A N 1
ATOM 659 C CA . TRP A 1 89 ? -1.209 -4.646 -8.144 1.00 96.25 89 TRP A CA 1
ATOM 660 C C . TRP A 1 89 ? -2.096 -3.593 -7.464 1.00 96.25 89 TRP A C 1
ATOM 662 O O . TRP A 1 89 ? -3.290 -3.811 -7.244 1.00 96.25 89 TRP A O 1
ATOM 672 N N . ILE A 1 90 ? -1.548 -2.401 -7.210 1.00 96.44 90 ILE A N 1
ATOM 673 C CA . ILE A 1 90 ? -2.314 -1.278 -6.652 1.00 96.44 90 ILE A CA 1
ATOM 674 C C . ILE A 1 90 ? -3.456 -0.893 -7.604 1.00 96.44 90 ILE A C 1
ATOM 676 O O . ILE A 1 90 ? -4.596 -0.712 -7.172 1.00 96.44 90 ILE A O 1
ATOM 680 N N . SER A 1 91 ? -3.176 -0.776 -8.905 1.00 95.75 91 SER A N 1
ATOM 681 C CA . SER A 1 91 ? -4.180 -0.396 -9.904 1.00 95.75 91 SER A CA 1
ATOM 682 C C . SER A 1 91 ? -5.328 -1.404 -9.998 1.00 95.75 91 SER A C 1
ATOM 684 O O . SER A 1 91 ? -6.487 -0.991 -10.063 1.00 95.75 91 SER A O 1
ATOM 686 N N . TRP A 1 92 ? -5.009 -2.699 -9.918 1.00 95.44 92 TRP A N 1
ATOM 687 C CA . TRP A 1 92 ? -5.953 -3.809 -9.974 1.00 95.44 92 TRP A CA 1
ATOM 688 C C . TRP A 1 92 ? -6.991 -3.704 -8.855 1.00 95.44 92 TRP A C 1
ATOM 690 O O . TRP A 1 92 ? -8.191 -3.574 -9.108 1.00 95.44 92 TRP A O 1
ATOM 700 N N . HIS A 1 93 ? -6.536 -3.629 -7.604 1.00 95.31 93 HIS A N 1
ATOM 701 C CA . HIS A 1 93 ? -7.438 -3.578 -6.451 1.00 95.31 93 HIS A CA 1
ATOM 702 C C . HIS A 1 93 ? -8.146 -2.225 -6.290 1.00 95.31 93 HIS A C 1
ATOM 704 O O . HIS A 1 93 ? -9.313 -2.179 -5.873 1.00 95.31 93 HIS A O 1
ATOM 710 N N . LEU A 1 94 ? -7.485 -1.114 -6.643 1.00 95.62 94 LEU A N 1
ATOM 711 C CA . LEU A 1 94 ? -8.110 0.211 -6.615 1.00 95.62 94 LEU A CA 1
ATOM 712 C C . LEU A 1 94 ? -9.069 0.444 -7.788 1.00 95.62 94 LEU A C 1
ATOM 714 O O . LEU A 1 94 ? -9.848 1.403 -7.729 1.00 95.62 94 LEU A O 1
ATOM 718 N N . ARG A 1 95 ? -9.049 -0.401 -8.829 1.00 93.00 95 ARG A N 1
ATOM 719 C CA . ARG A 1 95 ? -9.839 -0.343 -10.081 1.00 93.00 95 ARG A CA 1
ATOM 720 C C . ARG A 1 95 ? -9.623 0.896 -10.958 1.00 93.00 95 ARG A C 1
ATOM 722 O O . ARG A 1 95 ? -9.977 0.895 -12.128 1.00 93.00 95 ARG A O 1
ATOM 729 N N . SER A 1 96 ? -9.096 1.977 -10.395 1.00 90.06 96 SER A N 1
ATOM 730 C CA . SER A 1 96 ? -8.803 3.226 -11.089 1.00 90.06 96 SER A CA 1
ATOM 731 C C . SER A 1 96 ? -7.792 4.022 -10.277 1.00 90.06 96 SER A C 1
ATOM 733 O O . SER A 1 96 ? -7.982 4.206 -9.069 1.00 90.06 96 SER A O 1
ATOM 735 N N . LEU A 1 97 ? -6.773 4.551 -10.944 1.00 92.12 97 LEU A N 1
ATOM 736 C CA . LEU A 1 97 ? -5.768 5.405 -10.327 1.00 92.12 97 LEU A CA 1
ATOM 737 C C . LEU A 1 97 ? -6.047 6.870 -10.682 1.00 92.12 97 LEU A C 1
ATOM 739 O O . LEU A 1 97 ? -5.984 7.222 -11.860 1.00 92.12 97 LEU A O 1
ATOM 743 N N . PRO A 1 98 ? -6.376 7.735 -9.704 1.00 91.56 98 PRO A N 1
ATOM 744 C CA . PRO A 1 98 ? -6.548 9.155 -9.978 1.00 91.56 98 PRO A CA 1
ATOM 745 C C . PRO A 1 98 ? -5.213 9.802 -10.386 1.00 91.56 98 PRO A C 1
ATOM 747 O O . PRO A 1 98 ? -4.146 9.304 -10.006 1.00 91.56 98 PRO A O 1
ATOM 750 N N . PRO A 1 99 ? -5.249 10.932 -11.116 1.00 89.88 99 PRO A N 1
ATOM 751 C CA . PRO A 1 99 ? -4.045 11.698 -11.404 1.00 89.88 99 PRO A CA 1
ATOM 752 C C . PRO A 1 99 ? -3.378 12.152 -10.100 1.00 89.88 99 PRO A C 1
ATOM 754 O O . PRO A 1 99 ? -4.044 12.472 -9.111 1.00 89.88 99 PRO A O 1
ATOM 757 N N . GLN A 1 100 ? -2.047 12.161 -10.109 1.00 88.88 100 GLN A N 1
ATOM 758 C CA . GLN A 1 100 ? -1.244 12.621 -8.983 1.00 88.88 100 GLN A CA 1
ATOM 759 C C . GLN A 1 100 ? -0.990 14.118 -9.130 1.00 88.88 100 GLN A C 1
ATOM 761 O O . GLN A 1 100 ? -0.560 14.567 -10.190 1.00 88.88 100 GLN A O 1
ATOM 766 N N . ASP A 1 101 ? -1.241 14.878 -8.068 1.00 79.31 101 ASP A N 1
ATOM 767 C CA . ASP A 1 101 ? -1.057 16.327 -8.070 1.00 79.31 101 ASP A CA 1
ATOM 768 C C . ASP A 1 101 ? 0.021 16.711 -7.052 1.00 79.31 101 ASP A C 1
ATOM 770 O O . ASP A 1 101 ? -0.115 16.483 -5.846 1.00 79.31 101 ASP A O 1
ATOM 774 N N . GLY A 1 102 ? 1.128 17.249 -7.565 1.00 73.44 102 GLY A N 1
ATOM 775 C CA . GLY A 1 102 ? 2.281 17.652 -6.766 1.00 73.44 102 GLY A CA 1
ATOM 776 C C . GLY A 1 102 ? 2.071 18.938 -5.972 1.00 73.44 102 GLY A C 1
ATOM 777 O O . GLY A 1 102 ? 2.847 19.190 -5.057 1.00 73.44 102 GLY A O 1
ATOM 778 N N . ASN A 1 103 ? 1.032 19.722 -6.282 1.00 75.56 103 ASN A N 1
ATOM 779 C CA . ASN A 1 103 ? 0.800 21.037 -5.679 1.00 75.56 103 ASN A CA 1
ATOM 780 C C . ASN A 1 103 ? -0.263 21.019 -4.565 1.00 75.56 103 ASN A C 1
ATOM 782 O O . ASN A 1 103 ? -0.754 22.067 -4.144 1.00 75.56 103 ASN A O 1
ATOM 786 N N . ARG A 1 104 ? -0.657 19.827 -4.101 1.00 76.62 104 ARG A N 1
ATOM 787 C CA . ARG A 1 104 ? -1.670 19.675 -3.051 1.00 76.62 104 ARG A CA 1
ATOM 788 C C . ARG A 1 104 ? -1.156 20.102 -1.682 1.00 76.62 104 ARG A C 1
ATOM 790 O O . ARG A 1 104 ? -0.004 19.857 -1.336 1.00 76.62 104 ARG A O 1
ATOM 797 N N . ASP A 1 105 ? -2.067 20.684 -0.901 1.00 80.81 105 ASP A N 1
ATOM 798 C CA . ASP A 1 105 ? -1.813 21.169 0.457 1.00 80.81 105 ASP A CA 1
ATOM 799 C C . ASP A 1 105 ? -1.187 20.061 1.339 1.00 80.81 105 ASP A C 1
ATOM 801 O O . ASP A 1 105 ? -1.799 18.998 1.508 1.00 80.81 105 ASP A O 1
ATOM 805 N N . PRO A 1 106 ? -0.009 20.299 1.951 1.00 81.75 106 PRO A N 1
ATOM 806 C CA . PRO A 1 106 ? 0.634 19.364 2.877 1.00 81.75 106 PRO A CA 1
ATOM 807 C C . PRO A 1 106 ? -0.265 18.931 4.046 1.00 81.75 106 PRO A C 1
ATOM 809 O O . PRO A 1 106 ? -0.111 17.830 4.579 1.00 81.75 106 PRO A O 1
ATOM 812 N N . ARG A 1 107 ? -1.237 19.762 4.449 1.00 86.56 107 ARG A N 1
ATOM 813 C CA . ARG A 1 107 ? -2.212 19.411 5.497 1.00 86.56 107 ARG A CA 1
ATOM 814 C C . ARG A 1 107 ? -3.114 18.256 5.079 1.00 86.56 107 ARG A C 1
ATOM 816 O O . ARG A 1 107 ? -3.473 17.438 5.922 1.00 86.56 107 ARG A O 1
ATOM 823 N N . LEU A 1 108 ? -3.448 18.156 3.791 1.00 87.56 108 LEU A N 1
ATOM 824 C CA . LEU A 1 108 ? -4.208 17.025 3.258 1.00 87.56 108 LEU A CA 1
ATOM 825 C C . LEU A 1 108 ? -3.380 15.741 3.298 1.00 87.56 108 LEU A C 1
ATOM 827 O O . LEU A 1 108 ? -3.927 14.684 3.605 1.00 87.56 108 LEU A O 1
ATOM 831 N N . LEU A 1 109 ? -2.071 15.827 3.039 1.00 89.44 109 LEU A N 1
ATOM 832 C CA . LEU A 1 109 ? -1.155 14.695 3.172 1.00 89.44 109 LEU A CA 1
ATOM 833 C C . LEU A 1 109 ? -1.105 14.191 4.617 1.00 89.44 109 LEU A C 1
ATOM 835 O O . LEU A 1 109 ? -1.379 13.016 4.858 1.00 89.44 109 LEU A O 1
ATOM 839 N N . ALA A 1 110 ? -0.846 15.083 5.576 1.00 90.00 110 ALA A N 1
ATOM 840 C CA . ALA A 1 110 ? -0.822 14.729 6.994 1.00 90.00 110 ALA A CA 1
ATOM 841 C C . ALA A 1 110 ? -2.175 14.175 7.473 1.00 90.00 110 ALA A C 1
ATOM 843 O O . ALA A 1 110 ? -2.221 13.139 8.130 1.00 90.00 110 ALA A O 1
ATOM 844 N N . GLY A 1 111 ? -3.282 14.821 7.092 1.00 92.00 111 GLY A N 1
ATOM 845 C CA . GLY A 1 111 ? -4.629 14.373 7.441 1.00 92.00 111 GLY A CA 1
ATOM 846 C C . GLY A 1 111 ? -4.980 13.008 6.850 1.00 92.00 111 GLY A C 1
ATOM 847 O O . GLY A 1 111 ? -5.581 12.189 7.535 1.00 92.00 111 GLY A O 1
ATOM 848 N N . THR A 1 112 ? -4.569 12.728 5.610 1.00 91.88 112 THR A N 1
ATOM 849 C CA . THR A 1 112 ? -4.825 11.426 4.970 1.00 91.88 112 THR A CA 1
ATOM 850 C C . THR A 1 112 ? -3.974 10.323 5.594 1.00 91.88 112 THR A C 1
ATOM 852 O O . THR A 1 112 ? -4.492 9.238 5.831 1.00 91.88 112 THR A O 1
ATOM 855 N N . LEU A 1 113 ? -2.702 10.591 5.914 1.00 91.62 113 LEU A N 1
ATOM 856 C CA . LEU A 1 113 ? -1.819 9.624 6.583 1.00 91.62 113 LEU A CA 1
ATOM 857 C C . LEU A 1 113 ? -2.212 9.354 8.042 1.00 91.62 113 LEU A C 1
ATOM 859 O O . LEU A 1 113 ? -1.950 8.267 8.547 1.00 91.62 113 LEU A O 1
ATOM 863 N N . ALA A 1 114 ? -2.845 10.316 8.718 1.00 91.69 114 ALA A N 1
ATOM 864 C CA . ALA A 1 114 ? -3.343 10.137 10.083 1.00 91.69 114 ALA A CA 1
ATOM 865 C C . ALA A 1 114 ? -4.536 9.167 10.166 1.00 91.69 114 ALA A C 1
ATOM 867 O O . ALA A 1 114 ? -4.861 8.665 11.243 1.00 91.69 114 ALA A O 1
ATOM 868 N N . VAL A 1 115 ? -5.208 8.905 9.045 1.00 92.25 115 VAL A N 1
ATOM 869 C CA . VAL A 1 115 ? -6.332 7.976 8.989 1.00 92.25 115 VAL A CA 1
ATOM 870 C C . VAL A 1 115 ? -5.803 6.547 8.888 1.00 92.25 115 VAL A C 1
ATOM 872 O O . VAL A 1 115 ? -5.247 6.155 7.869 1.00 92.25 115 VAL A O 1
ATOM 875 N N . VAL A 1 116 ? -6.023 5.754 9.938 1.00 88.25 116 VAL A N 1
ATOM 876 C CA . VAL A 1 116 ? -5.656 4.331 9.968 1.00 88.25 116 VAL A CA 1
ATOM 877 C C . VAL A 1 116 ? -6.798 3.488 9.379 1.00 88.25 116 VAL A C 1
ATOM 879 O O . VAL A 1 116 ? -7.904 3.519 9.937 1.00 88.25 116 VAL A O 1
ATOM 882 N N . PRO A 1 117 ? -6.567 2.723 8.291 1.00 87.75 117 PRO A N 1
ATOM 883 C CA . PRO A 1 117 ? -7.563 1.813 7.730 1.00 87.75 117 PRO A CA 1
ATOM 884 C C . PRO A 1 117 ? -8.015 0.770 8.756 1.00 87.75 117 PRO A C 1
ATOM 886 O O . PRO A 1 117 ? -7.184 0.125 9.394 1.00 87.75 117 PRO A O 1
ATOM 889 N N . GLN A 1 118 ? -9.329 0.587 8.901 1.00 87.12 118 GLN A N 1
ATOM 890 C CA . GLN A 1 118 ? -9.891 -0.311 9.912 1.00 87.12 118 GLN A CA 1
ATOM 891 C C . GLN A 1 118 ? -10.388 -1.636 9.329 1.00 87.12 118 GLN A C 1
ATOM 893 O O . GLN A 1 118 ? -10.857 -1.711 8.189 1.00 87.12 118 GLN A O 1
ATOM 898 N N . ALA A 1 119 ? -10.343 -2.683 10.152 1.00 83.81 119 ALA A N 1
ATOM 899 C CA . ALA A 1 119 ? -10.742 -4.040 9.785 1.00 83.81 119 ALA A CA 1
ATOM 900 C C . ALA A 1 119 ? -12.255 -4.211 9.556 1.00 83.81 119 ALA A C 1
ATOM 902 O O . ALA A 1 119 ? -12.675 -5.260 9.081 1.00 83.81 119 ALA A O 1
ATOM 903 N N . GLU A 1 120 ? -13.089 -3.218 9.857 1.00 88.00 120 GLU A N 1
ATOM 904 C CA . GLU A 1 120 ? -14.526 -3.200 9.548 1.00 88.00 120 GLU A CA 1
ATOM 905 C C . GLU A 1 120 ? -14.869 -2.432 8.261 1.00 88.00 120 GLU A C 1
ATOM 907 O O . GLU A 1 120 ? -16.002 -2.495 7.783 1.00 88.00 120 GLU A O 1
ATOM 912 N N . TRP A 1 121 ? -13.913 -1.714 7.664 1.00 92.81 121 TRP A N 1
ATOM 913 C CA . TRP A 1 121 ? -14.170 -0.955 6.440 1.00 92.81 121 TRP A CA 1
ATOM 914 C C . TRP A 1 121 ? -14.430 -1.869 5.250 1.00 92.81 121 TRP A C 1
ATOM 916 O O . TRP A 1 121 ? -13.603 -2.712 4.920 1.00 92.81 121 TRP A O 1
ATOM 926 N N . ASN A 1 122 ? -15.541 -1.654 4.548 1.00 93.94 122 ASN A N 1
ATOM 927 C CA . ASN A 1 122 ? -15.816 -2.368 3.305 1.00 93.94 122 ASN A CA 1
ATOM 928 C C . ASN A 1 122 ? -14.785 -2.041 2.202 1.00 93.94 122 ASN A C 1
ATOM 930 O O . ASN A 1 122 ? -14.037 -1.060 2.275 1.00 93.94 122 ASN A O 1
ATOM 934 N N . ALA A 1 123 ? -14.764 -2.873 1.155 1.00 93.88 123 ALA A N 1
ATOM 935 C CA . ALA A 1 123 ? -13.816 -2.735 0.051 1.00 93.88 123 ALA A CA 1
ATOM 936 C C . ALA A 1 123 ? -13.908 -1.363 -0.640 1.00 93.88 123 ALA A C 1
ATOM 938 O O . ALA A 1 123 ? -12.886 -0.804 -1.022 1.00 93.88 123 ALA A O 1
ATOM 939 N N . ASP A 1 124 ? -15.101 -0.778 -0.763 1.00 95.44 124 ASP A N 1
ATOM 940 C CA . ASP A 1 124 ? -15.270 0.518 -1.430 1.00 95.44 124 ASP A CA 1
ATOM 941 C C . ASP A 1 124 ? -14.688 1.682 -0.626 1.00 95.44 124 ASP A C 1
ATOM 943 O O . ASP A 1 124 ? -14.029 2.554 -1.197 1.00 95.44 124 ASP A O 1
ATOM 947 N N . ARG A 1 125 ? -14.838 1.666 0.702 1.00 96.25 125 ARG A N 1
ATOM 948 C CA . ARG A 1 125 ? -14.209 2.653 1.585 1.00 96.25 125 ARG A CA 1
ATOM 949 C C . ARG A 1 125 ? -12.687 2.534 1.558 1.00 96.25 125 ARG A C 1
ATOM 951 O O . ARG A 1 125 ? -12.002 3.554 1.482 1.00 96.25 125 ARG A O 1
ATOM 958 N N . LEU A 1 126 ? -12.159 1.308 1.553 1.00 96.00 126 LEU A N 1
ATOM 959 C CA . LEU A 1 126 ? -10.722 1.061 1.387 1.00 96.00 126 LEU A CA 1
ATOM 960 C C . LEU A 1 126 ? -10.224 1.566 0.026 1.00 96.00 126 LEU A C 1
ATOM 962 O O . LEU A 1 126 ? -9.220 2.272 -0.029 1.00 96.00 126 LEU A O 1
ATOM 966 N N . ARG A 1 127 ? -10.954 1.302 -1.067 1.00 96.62 127 ARG A N 1
ATOM 967 C CA . ARG A 1 127 ? -10.618 1.824 -2.404 1.00 96.62 127 ARG A CA 1
ATOM 968 C C . ARG A 1 127 ? -10.611 3.346 -2.435 1.00 96.62 127 ARG A C 1
ATOM 970 O O . ARG A 1 127 ? -9.698 3.936 -3.005 1.00 96.62 127 ARG A O 1
ATOM 977 N N . GLN A 1 128 ? -11.605 3.995 -1.830 1.00 96.25 128 GLN A N 1
ATOM 978 C CA . GLN A 1 128 ? -11.665 5.455 -1.768 1.00 96.25 128 GLN A CA 1
ATOM 979 C C . GLN A 1 128 ? -10.457 6.030 -1.019 1.00 96.25 128 GLN A C 1
ATOM 981 O O . GLN A 1 128 ? -9.828 6.971 -1.505 1.00 96.25 128 GLN A O 1
ATOM 986 N N . HIS A 1 129 ? -10.096 5.432 0.117 1.00 96.31 129 HIS A N 1
ATOM 987 C CA . HIS A 1 129 ? -8.921 5.832 0.882 1.00 96.31 129 HIS A CA 1
ATOM 988 C C . HIS A 1 129 ? -7.612 5.585 0.113 1.00 96.31 129 HIS A C 1
ATOM 990 O O . HIS A 1 129 ? -6.794 6.494 -0.015 1.00 96.31 129 HIS A O 1
ATOM 996 N N . GLY A 1 130 ? -7.448 4.411 -0.502 1.00 96.44 130 GLY A N 1
ATOM 997 C CA . GLY A 1 130 ? -6.277 4.083 -1.318 1.00 96.44 130 GLY A CA 1
ATOM 998 C C . GLY A 1 130 ? -6.111 5.007 -2.528 1.00 96.44 130 GLY A C 1
ATOM 999 O O . GLY A 1 130 ? -5.002 5.439 -2.834 1.00 96.44 130 GLY A O 1
ATOM 1000 N N . ARG A 1 131 ? -7.209 5.410 -3.178 1.00 96.44 131 ARG A N 1
ATOM 1001 C CA . ARG A 1 131 ? -7.182 6.420 -4.252 1.00 96.44 131 ARG A CA 1
ATOM 1002 C C . ARG A 1 131 ? -6.768 7.800 -3.733 1.00 96.44 131 ARG A C 1
ATOM 1004 O O . ARG A 1 131 ? -6.018 8.500 -4.415 1.00 96.44 131 ARG A O 1
ATOM 1011 N N . ALA A 1 132 ? -7.218 8.187 -2.537 1.00 94.81 132 ALA A N 1
ATOM 1012 C CA . ALA A 1 132 ? -6.787 9.431 -1.902 1.00 94.81 132 ALA A CA 1
ATOM 1013 C C . ALA A 1 132 ? -5.273 9.414 -1.626 1.00 94.81 132 ALA A C 1
ATOM 1015 O O . ALA A 1 132 ? -4.578 10.337 -2.057 1.00 94.81 132 ALA A O 1
ATOM 1016 N N . LEU A 1 133 ? -4.752 8.332 -1.034 1.00 95.31 133 LEU A N 1
ATOM 1017 C CA . LEU A 1 133 ? -3.312 8.121 -0.838 1.00 95.31 133 LEU A CA 1
ATOM 1018 C C . LEU A 1 133 ? -2.549 8.188 -2.169 1.00 95.31 133 LEU A C 1
ATOM 1020 O O . LEU A 1 133 ? -1.612 8.973 -2.303 1.00 95.31 133 LEU A O 1
ATOM 1024 N N . TRP A 1 134 ? -2.994 7.449 -3.190 1.00 95.56 134 TRP A N 1
ATOM 1025 C CA . TRP A 1 134 ? -2.352 7.448 -4.508 1.00 95.56 134 TRP A CA 1
ATOM 1026 C C . TRP A 1 134 ? -2.227 8.854 -5.103 1.00 95.56 134 TRP A C 1
ATOM 1028 O O . TRP A 1 134 ? -1.158 9.244 -5.573 1.00 95.56 134 TRP A O 1
ATOM 1038 N N . SER A 1 135 ? -3.301 9.645 -5.042 1.00 94.62 135 SER A N 1
ATOM 1039 C CA . SER A 1 135 ? -3.317 11.002 -5.603 1.00 94.62 135 SER A CA 1
ATOM 1040 C C . SER A 1 135 ? -2.333 11.970 -4.929 1.00 94.62 135 SER A C 1
ATOM 1042 O O . SER A 1 135 ? -1.947 12.971 -5.533 1.00 94.62 135 SER A O 1
ATOM 1044 N N . LEU A 1 136 ? -1.905 11.665 -3.699 1.00 94.38 136 LEU A N 1
ATOM 1045 C CA . LEU A 1 136 ? -0.971 12.466 -2.906 1.00 94.38 136 LEU A CA 1
ATOM 1046 C C . LEU A 1 136 ? 0.486 12.002 -3.043 1.00 94.38 136 LEU A C 1
ATOM 1048 O O . LEU A 1 136 ? 1.379 12.633 -2.484 1.00 94.38 136 LEU A O 1
ATOM 1052 N N . ARG A 1 137 ? 0.760 10.938 -3.806 1.00 93.56 137 ARG A N 1
ATOM 1053 C CA . ARG A 1 137 ? 2.094 10.324 -3.900 1.00 93.56 137 ARG A CA 1
ATOM 1054 C C . ARG A 1 137 ? 3.186 11.287 -4.384 1.00 93.56 137 ARG A C 1
ATOM 1056 O O . ARG A 1 137 ? 4.293 11.276 -3.852 1.00 93.56 137 ARG A O 1
ATOM 1063 N N . THR A 1 138 ? 2.879 12.157 -5.352 1.00 92.62 138 THR A N 1
ATOM 1064 C CA . THR A 1 138 ? 3.835 13.183 -5.814 1.00 92.62 138 THR A CA 1
ATOM 1065 C C . THR A 1 138 ? 4.109 14.230 -4.725 1.00 92.62 138 THR A C 1
ATOM 1067 O O . THR A 1 138 ? 5.270 14.544 -4.479 1.00 92.62 138 THR A O 1
ATOM 1070 N N . SER A 1 139 ? 3.080 14.704 -4.014 1.00 91.75 139 SER A N 1
ATOM 1071 C CA . SER A 1 139 ? 3.244 15.607 -2.860 1.00 91.75 139 SER A CA 1
ATOM 1072 C C . SER A 1 139 ? 4.065 14.944 -1.740 1.00 91.75 139 SER A C 1
ATOM 1074 O O . SER A 1 139 ? 5.017 15.532 -1.232 1.00 91.75 139 SER A O 1
ATOM 1076 N N . ALA A 1 140 ? 3.811 13.670 -1.430 1.00 91.94 140 ALA A N 1
ATOM 1077 C CA . ALA A 1 140 ? 4.588 12.921 -0.442 1.00 91.94 140 ALA A CA 1
ATOM 1078 C C . ALA A 1 140 ? 6.071 12.789 -0.814 1.00 91.94 140 ALA A C 1
ATOM 1080 O O . ALA A 1 140 ? 6.926 12.839 0.068 1.00 91.94 140 ALA A O 1
ATOM 1081 N N . ARG A 1 141 ? 6.399 12.686 -2.109 1.00 92.44 141 ARG A N 1
ATOM 1082 C CA . ARG A 1 141 ? 7.792 12.730 -2.576 1.00 92.44 141 ARG A CA 1
ATOM 1083 C C . ARG A 1 141 ? 8.446 14.083 -2.289 1.00 92.44 141 ARG A C 1
ATOM 1085 O O . ARG A 1 141 ? 9.576 14.103 -1.816 1.00 92.44 141 ARG A O 1
ATOM 1092 N N . VAL A 1 142 ? 7.740 15.186 -2.542 1.00 90.88 142 VAL A N 1
ATOM 1093 C CA . VAL A 1 142 ? 8.226 16.552 -2.261 1.00 90.88 142 VAL A CA 1
ATOM 1094 C C . VAL A 1 142 ? 8.452 16.769 -0.760 1.00 90.88 142 VAL A C 1
ATOM 1096 O O . VAL A 1 142 ? 9.399 17.447 -0.377 1.00 90.88 142 VAL A O 1
ATOM 1099 N N . HIS A 1 143 ? 7.626 16.157 0.090 1.00 89.38 143 HIS A N 1
ATOM 1100 C CA . HIS A 1 143 ? 7.693 16.300 1.548 1.00 89.38 143 HIS A CA 1
ATOM 1101 C C . HIS A 1 143 ? 8.449 15.176 2.275 1.00 89.38 143 HIS A C 1
ATOM 1103 O O . HIS A 1 143 ? 8.363 15.098 3.495 1.00 89.38 143 HIS A O 1
ATOM 1109 N N . HIS A 1 144 ? 9.187 14.313 1.565 1.00 90.75 144 HIS A N 1
ATOM 1110 C CA . HIS A 1 144 ? 9.943 13.189 2.148 1.00 90.75 144 HIS A CA 1
ATOM 1111 C C . HIS A 1 144 ? 9.100 12.183 2.964 1.00 90.75 144 HIS A C 1
ATOM 1113 O O . HIS A 1 144 ? 9.605 11.528 3.868 1.00 90.75 144 HIS A O 1
ATOM 1119 N N . LEU A 1 145 ? 7.819 12.025 2.620 1.00 92.25 145 LEU A N 1
ATOM 1120 C CA . LEU A 1 145 ? 6.873 11.093 3.256 1.00 92.25 145 LEU A CA 1
ATOM 1121 C C . LEU A 1 145 ? 6.449 9.951 2.319 1.00 92.25 145 LEU A C 1
ATOM 1123 O O . LEU A 1 145 ? 5.456 9.269 2.568 1.00 92.25 145 LEU A O 1
ATOM 1127 N N . LEU A 1 146 ? 7.173 9.755 1.212 1.00 92.38 146 LEU A N 1
ATOM 1128 C CA . LEU A 1 146 ? 6.817 8.771 0.191 1.00 92.38 146 LEU A CA 1
ATOM 1129 C C . LEU A 1 146 ? 6.776 7.346 0.751 1.00 92.38 146 LEU A C 1
ATOM 1131 O O . LEU A 1 146 ? 5.825 6.634 0.462 1.00 92.38 146 LEU A O 1
ATOM 1135 N N . GLU A 1 147 ? 7.753 6.956 1.571 1.00 91.62 147 GLU A N 1
ATOM 1136 C CA . GLU A 1 147 ? 7.813 5.610 2.160 1.00 91.62 147 GLU A CA 1
ATOM 1137 C C . GLU A 1 147 ? 6.631 5.342 3.095 1.00 91.62 147 GLU A C 1
ATOM 1139 O O . GLU A 1 147 ? 5.991 4.299 3.003 1.00 91.62 147 GLU A O 1
ATOM 1144 N N . GLN A 1 148 ? 6.279 6.312 3.945 1.00 92.38 148 GLN A N 1
ATOM 1145 C CA . GLN A 1 148 ? 5.134 6.189 4.848 1.00 92.38 148 GLN A CA 1
ATOM 1146 C C . GLN A 1 148 ? 3.811 6.104 4.076 1.00 92.38 148 GLN A C 1
ATOM 1148 O O . GLN A 1 148 ? 2.932 5.312 4.424 1.00 92.38 148 GLN A O 1
ATOM 1153 N N . LEU A 1 149 ? 3.668 6.903 3.014 1.00 94.56 149 LEU A N 1
ATOM 1154 C CA . LEU A 1 149 ? 2.503 6.845 2.138 1.00 94.56 149 LEU A CA 1
ATOM 1155 C C . LEU A 1 149 ? 2.428 5.516 1.389 1.00 94.56 149 LEU A C 1
ATOM 1157 O O . LEU A 1 149 ? 1.350 4.932 1.316 1.00 94.56 149 LEU A O 1
ATOM 1161 N N . ASP A 1 150 ? 3.553 5.040 0.857 1.00 93.56 150 ASP A N 1
ATOM 1162 C CA . ASP A 1 150 ? 3.626 3.775 0.135 1.00 93.56 150 ASP A CA 1
ATOM 1163 C C . ASP A 1 150 ? 3.299 2.592 1.062 1.00 93.56 150 ASP A C 1
ATOM 1165 O O . ASP A 1 150 ? 2.487 1.753 0.680 1.00 93.56 150 ASP A O 1
ATOM 1169 N N . ALA A 1 151 ? 3.783 2.588 2.308 1.00 91.12 151 ALA A N 1
ATOM 1170 C CA . ALA A 1 151 ? 3.429 1.574 3.304 1.00 91.12 151 ALA A CA 1
ATOM 1171 C C . ALA A 1 151 ? 1.933 1.597 3.677 1.00 91.12 151 ALA A C 1
ATOM 1173 O O . ALA A 1 151 ? 1.289 0.550 3.766 1.00 91.12 151 ALA A O 1
ATOM 1174 N N . CYS A 1 152 ? 1.349 2.787 3.866 1.00 93.00 152 CYS A N 1
ATOM 1175 C CA . CYS A 1 152 ? -0.085 2.922 4.146 1.00 93.00 152 CYS A CA 1
ATOM 1176 C C . CYS A 1 152 ? -0.942 2.453 2.958 1.00 93.00 152 CYS A C 1
ATOM 1178 O O . CYS A 1 152 ? -1.980 1.800 3.125 1.00 93.00 152 CYS A O 1
ATOM 1180 N N . LEU A 1 153 ? -0.484 2.748 1.742 1.00 95.25 153 LEU A N 1
ATOM 1181 C CA . LEU A 1 153 ? -1.127 2.310 0.516 1.00 95.25 153 LEU A CA 1
ATOM 1182 C C . LEU A 1 153 ? -1.051 0.786 0.353 1.00 95.25 153 LEU A C 1
ATOM 1184 O O . LEU A 1 153 ? -2.082 0.171 0.088 1.00 95.25 153 LEU A O 1
ATOM 1188 N N . ASP A 1 154 ? 0.116 0.182 0.578 1.00 93.31 154 ASP A N 1
ATOM 1189 C CA . ASP A 1 154 ? 0.307 -1.271 0.496 1.00 93.31 154 ASP A CA 1
ATOM 1190 C C . ASP A 1 154 ? -0.567 -1.995 1.521 1.00 93.31 154 ASP A C 1
ATOM 1192 O O . ASP A 1 154 ? -1.272 -2.942 1.171 1.00 93.31 154 ASP A O 1
ATOM 1196 N N . ARG A 1 155 ? -0.643 -1.480 2.756 1.00 92.12 155 ARG A N 1
ATOM 1197 C CA . ARG A 1 155 ? -1.582 -1.982 3.771 1.00 92.12 155 ARG A CA 1
ATOM 1198 C C . ARG A 1 155 ? -3.031 -1.898 3.293 1.0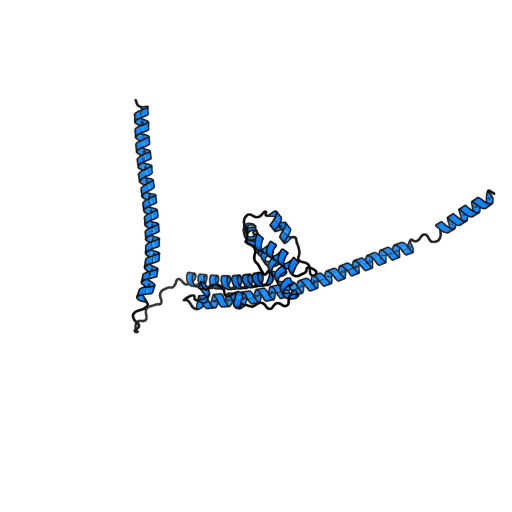0 92.12 155 ARG A C 1
ATOM 1200 O O . ARG A 1 155 ? -3.783 -2.862 3.423 1.00 92.12 155 ARG A O 1
ATOM 1207 N N . THR A 1 156 ? -3.438 -0.752 2.750 1.00 95.19 156 THR A N 1
ATOM 1208 C CA . THR A 1 156 ? -4.815 -0.545 2.277 1.00 95.19 156 THR A CA 1
ATOM 1209 C C . THR A 1 156 ? -5.168 -1.528 1.163 1.00 95.19 156 THR A C 1
ATOM 1211 O O . THR A 1 156 ? -6.255 -2.102 1.173 1.00 95.19 156 THR A O 1
ATOM 1214 N N . VAL A 1 157 ? -4.253 -1.747 0.217 1.00 95.62 157 VAL A N 1
ATOM 1215 C CA . VAL A 1 157 ? -4.459 -2.668 -0.906 1.00 95.62 157 VAL A CA 1
ATOM 1216 C C . VAL A 1 157 ? -4.456 -4.126 -0.445 1.00 95.62 157 VAL A C 1
ATOM 1218 O O . VAL A 1 157 ? -5.335 -4.884 -0.857 1.00 95.62 157 VAL A O 1
ATOM 1221 N N . ALA A 1 158 ? -3.571 -4.503 0.476 1.00 93.25 158 ALA A N 1
ATOM 1222 C CA . ALA A 1 158 ? -3.578 -5.823 1.099 1.00 93.25 158 ALA A CA 1
ATOM 1223 C C . ALA A 1 158 ? -4.916 -6.136 1.792 1.00 93.25 158 ALA A C 1
ATOM 1225 O O . ALA A 1 158 ? -5.481 -7.210 1.601 1.00 93.25 158 ALA A O 1
ATOM 1226 N N . MET A 1 159 ? -5.485 -5.168 2.520 1.00 92.88 159 MET A N 1
ATOM 1227 C CA . MET A 1 159 ? -6.809 -5.321 3.138 1.00 92.88 159 MET A CA 1
ATOM 1228 C C . MET A 1 159 ? -7.948 -5.455 2.114 1.00 92.88 159 MET A C 1
ATOM 1230 O O . MET A 1 159 ? -8.983 -6.037 2.434 1.00 92.88 159 MET A O 1
ATOM 1234 N N . ILE A 1 160 ? -7.801 -4.904 0.901 1.00 94.44 160 ILE A N 1
ATOM 1235 C CA . ILE A 1 160 ? -8.766 -5.119 -0.190 1.00 94.44 160 ILE A CA 1
ATOM 1236 C C . ILE A 1 160 ? -8.620 -6.542 -0.729 1.00 94.44 160 ILE A C 1
ATOM 1238 O O . ILE A 1 160 ? -9.629 -7.230 -0.845 1.00 94.44 160 ILE A O 1
ATOM 1242 N N . SER A 1 161 ? -7.386 -6.973 -1.007 1.00 91.88 161 SER A N 1
ATOM 1243 C CA . SER A 1 161 ? -7.061 -8.318 -1.502 1.00 91.88 161 SER A CA 1
ATOM 1244 C C . SER A 1 161 ? -7.656 -9.410 -0.604 1.00 91.88 161 SER A C 1
ATOM 1246 O O . SER A 1 161 ? -8.419 -10.247 -1.078 1.00 91.88 161 SER A O 1
ATOM 1248 N N . ASP A 1 162 ? -7.451 -9.307 0.713 1.00 88.56 162 ASP A N 1
ATOM 1249 C CA . ASP A 1 162 ? -8.013 -10.240 1.703 1.00 88.56 162 ASP A CA 1
ATOM 1250 C C . ASP A 1 162 ? -9.545 -10.282 1.746 1.00 88.56 162 ASP A C 1
ATOM 1252 O O . ASP A 1 162 ? -10.128 -11.253 2.227 1.00 88.56 162 ASP A O 1
ATOM 1256 N N . ARG A 1 163 ? -10.216 -9.216 1.301 1.00 88.81 163 ARG A N 1
ATOM 1257 C CA . ARG A 1 163 ? -11.679 -9.115 1.345 1.00 88.81 163 ARG A CA 1
ATOM 1258 C C . ARG A 1 163 ? -12.359 -9.557 0.068 1.00 88.81 163 ARG A C 1
ATOM 1260 O O . ARG A 1 163 ? -13.531 -9.923 0.136 1.00 88.81 163 ARG A O 1
ATOM 1267 N N . THR A 1 164 ? -11.707 -9.386 -1.076 1.00 86.19 164 THR A N 1
ATOM 1268 C CA . THR A 1 164 ? -12.353 -9.610 -2.370 1.00 86.19 164 THR A CA 1
ATOM 1269 C C . THR A 1 164 ? -12.025 -10.961 -2.979 1.00 86.19 164 THR A C 1
ATOM 1271 O O . THR A 1 164 ? -12.734 -11.350 -3.896 1.00 86.19 164 THR A O 1
ATOM 1274 N N . ASP A 1 165 ? -11.020 -11.677 -2.456 1.00 78.62 165 ASP A N 1
ATOM 1275 C CA . ASP A 1 165 ? -10.540 -12.965 -2.993 1.00 78.62 165 ASP A CA 1
ATOM 1276 C C . ASP A 1 165 ? -10.208 -12.889 -4.501 1.00 78.62 165 ASP A C 1
ATOM 1278 O O . ASP A 1 165 ? -10.186 -13.883 -5.220 1.00 78.62 165 ASP A O 1
ATOM 1282 N N . ASP A 1 166 ? -9.965 -11.666 -4.993 1.00 83.81 166 ASP A N 1
ATOM 1283 C CA . ASP A 1 166 ? -9.651 -11.393 -6.388 1.00 83.81 166 ASP A CA 1
ATOM 1284 C C . ASP A 1 166 ? -8.182 -11.755 -6.622 1.00 83.81 166 ASP A C 1
ATOM 1286 O O . ASP A 1 166 ? -7.277 -11.052 -6.152 1.00 83.81 166 ASP A O 1
ATOM 1290 N N . GLU A 1 167 ? -7.943 -12.822 -7.382 1.00 86.44 167 GLU A N 1
ATOM 1291 C CA . GLU A 1 167 ? -6.598 -13.209 -7.796 1.00 86.44 167 GLU A CA 1
ATOM 1292 C C . GLU A 1 167 ? -5.975 -12.112 -8.674 1.00 86.44 167 GLU A C 1
ATOM 1294 O O . GLU A 1 167 ? -6.587 -11.610 -9.622 1.00 86.44 167 GLU A O 1
ATOM 1299 N N . PHE A 1 168 ? -4.755 -11.70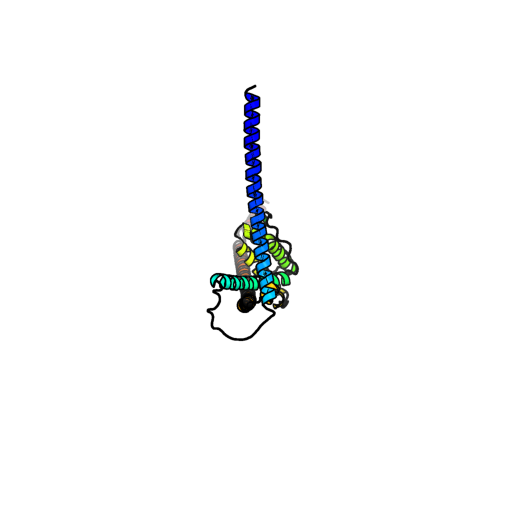0 -8.330 1.00 90.38 168 PHE A N 1
ATOM 1300 C CA . PHE A 1 168 ? -4.013 -10.704 -9.093 1.00 90.38 168 PHE A CA 1
ATOM 1301 C C . PHE A 1 168 ? -3.224 -11.375 -10.220 1.00 90.38 168 PHE A C 1
ATOM 1303 O O . PHE A 1 168 ? -2.313 -12.164 -9.972 1.00 90.38 168 PHE A O 1
ATOM 1310 N N . ASP A 1 169 ? -3.527 -11.002 -11.463 1.00 91.56 169 ASP A N 1
ATOM 1311 C CA . ASP A 1 169 ? -2.749 -11.420 -12.626 1.00 91.56 169 ASP A CA 1
ATOM 1312 C C . ASP A 1 169 ? -1.419 -10.650 -12.705 1.00 91.56 169 ASP A C 1
ATOM 1314 O O . ASP A 1 169 ? -1.358 -9.479 -13.089 1.00 91.56 169 ASP A O 1
ATOM 1318 N N . THR A 1 170 ? -0.324 -11.334 -12.367 1.00 90.00 170 THR A N 1
ATOM 1319 C CA . THR A 1 170 ? 1.034 -10.764 -12.387 1.00 90.00 170 THR A CA 1
ATOM 1320 C C . THR A 1 170 ? 1.516 -10.355 -13.782 1.00 90.00 170 THR A C 1
ATOM 1322 O O . THR A 1 170 ? 2.431 -9.531 -13.892 1.00 90.00 170 THR A O 1
ATOM 1325 N N . SER A 1 171 ? 0.895 -10.849 -14.861 1.00 90.88 171 SER A N 1
ATOM 1326 C CA . SER A 1 171 ? 1.227 -10.412 -16.223 1.00 90.88 171 SER A CA 1
ATOM 1327 C C . SER A 1 171 ? 0.946 -8.918 -16.431 1.00 90.88 171 SER A C 1
ATOM 1329 O O . SER A 1 171 ? 1.664 -8.251 -17.178 1.00 90.88 171 SER A O 1
ATOM 1331 N N . LEU A 1 172 ? 0.005 -8.346 -15.668 1.00 92.75 172 LEU A N 1
ATOM 1332 C CA . LEU A 1 172 ? -0.318 -6.917 -15.679 1.00 92.75 172 LEU A CA 1
ATOM 1333 C C . LEU A 1 172 ? 0.844 -6.027 -15.211 1.00 92.75 172 LEU A C 1
ATOM 1335 O O . LEU A 1 172 ? 0.840 -4.828 -15.482 1.00 92.75 172 LEU A O 1
ATOM 1339 N N . GLY A 1 173 ? 1.841 -6.582 -14.514 1.00 91.00 173 GLY A N 1
ATOM 1340 C CA . GLY A 1 173 ? 3.069 -5.873 -14.142 1.00 91.00 173 GLY A CA 1
ATOM 1341 C C . GLY A 1 173 ? 4.093 -5.762 -15.278 1.00 91.00 173 GLY A C 1
ATOM 1342 O O . GLY A 1 173 ? 5.032 -4.966 -15.202 1.00 91.00 173 GLY A O 1
ATOM 1343 N N . GLN A 1 174 ? 3.936 -6.536 -16.352 1.00 92.94 174 GLN A N 1
ATOM 1344 C CA . GLN A 1 174 ? 4.895 -6.626 -17.454 1.00 92.94 174 GLN A CA 1
ATOM 1345 C C . GLN A 1 174 ? 4.519 -5.668 -18.595 1.00 92.94 174 GLN A C 1
ATOM 1347 O O . GLN A 1 174 ? 4.164 -6.089 -19.687 1.00 92.94 174 GLN A O 1
ATOM 1352 N N . VAL A 1 175 ? 4.601 -4.359 -18.336 1.00 93.56 175 VAL A N 1
ATOM 1353 C CA . VAL A 1 175 ? 4.072 -3.324 -19.255 1.00 93.56 175 VAL A CA 1
ATOM 1354 C C . VAL A 1 175 ? 5.123 -2.532 -20.033 1.00 93.56 175 VAL A C 1
ATOM 1356 O O . VAL A 1 175 ? 4.775 -1.753 -20.915 1.00 93.56 175 VAL A O 1
ATOM 1359 N N . ASN A 1 176 ? 6.408 -2.650 -19.684 1.00 93.00 176 ASN A N 1
ATOM 1360 C CA . ASN A 1 176 ? 7.444 -1.810 -20.278 1.00 93.00 176 ASN A CA 1
ATOM 1361 C C . ASN A 1 176 ? 8.175 -2.518 -21.427 1.00 93.00 176 ASN A C 1
ATOM 1363 O O . ASN A 1 176 ? 9.189 -3.193 -21.219 1.00 93.00 176 ASN A O 1
ATOM 1367 N N . ASP A 1 177 ? 7.688 -2.286 -22.646 1.00 94.62 177 ASP A N 1
ATOM 1368 C CA . ASP A 1 177 ? 8.241 -2.829 -23.894 1.00 94.62 177 ASP A CA 1
ATOM 1369 C C . ASP A 1 177 ? 9.726 -2.507 -24.101 1.00 94.62 177 ASP A C 1
ATOM 1371 O O . ASP A 1 177 ? 10.463 -3.321 -24.660 1.00 94.62 177 ASP A O 1
ATOM 1375 N N . GLN A 1 178 ? 10.201 -1.356 -23.606 1.00 93.69 178 GLN A N 1
ATOM 1376 C CA . GLN A 1 178 ? 11.614 -0.980 -23.702 1.00 93.69 178 GLN A CA 1
ATOM 1377 C C . GLN A 1 178 ? 12.513 -2.005 -23.004 1.00 93.69 178 GLN A C 1
ATOM 1379 O O . GLN A 1 178 ? 13.610 -2.283 -23.489 1.00 93.69 178 GLN A O 1
ATOM 1384 N N . TYR A 1 179 ? 12.057 -2.558 -21.877 1.00 93.88 179 TYR A N 1
ATOM 1385 C CA . TYR A 1 179 ? 12.800 -3.558 -21.117 1.00 93.88 179 TYR A CA 1
ATOM 1386 C C . TYR A 1 179 ? 12.461 -4.986 -21.539 1.00 93.88 179 TYR A C 1
ATOM 1388 O O . TYR A 1 179 ? 13.366 -5.816 -21.579 1.00 93.88 179 TYR A O 1
ATOM 1396 N N . LEU A 1 180 ? 11.210 -5.274 -21.912 1.00 92.12 180 LEU A N 1
ATOM 1397 C CA . LEU A 1 180 ? 10.803 -6.602 -22.389 1.00 92.12 180 LEU A CA 1
ATOM 1398 C C . LEU A 1 180 ? 11.500 -6.992 -23.696 1.00 92.12 180 LEU A C 1
ATOM 1400 O O . LEU A 1 180 ? 11.943 -8.129 -23.843 1.00 92.12 180 LEU A O 1
ATOM 1404 N N . TYR A 1 181 ? 11.660 -6.039 -24.614 1.00 93.50 181 TYR A N 1
ATOM 1405 C CA . TYR A 1 181 ? 12.291 -6.256 -25.919 1.00 93.50 181 TYR A CA 1
ATOM 1406 C C . TYR A 1 181 ? 13.687 -5.631 -26.016 1.00 93.50 181 TYR A C 1
ATOM 1408 O O . TYR A 1 181 ? 14.214 -5.440 -27.113 1.00 93.50 181 TYR A O 1
ATOM 1416 N N . HIS A 1 182 ? 14.311 -5.313 -24.876 1.00 93.94 182 HIS A N 1
ATOM 1417 C CA . HIS A 1 182 ? 15.642 -4.711 -24.851 1.00 93.94 182 HIS A CA 1
ATOM 1418 C C . HIS A 1 182 ? 16.660 -5.610 -25.576 1.00 93.94 182 HIS A C 1
ATOM 1420 O O . HIS A 1 182 ? 16.637 -6.816 -25.345 1.00 93.94 182 HIS A O 1
ATOM 1426 N N . PRO A 1 183 ? 17.586 -5.095 -26.407 1.00 92.44 183 PRO A N 1
ATOM 1427 C CA . PRO A 1 183 ? 18.540 -5.933 -27.145 1.00 92.44 183 PRO A CA 1
ATOM 1428 C C . PRO A 1 183 ? 19.486 -6.727 -26.227 1.00 92.44 183 PRO A C 1
ATOM 1430 O O . PRO A 1 183 ? 19.756 -7.904 -26.472 1.00 92.44 183 PRO A O 1
ATOM 1433 N N . ASP A 1 184 ? 19.937 -6.120 -25.127 1.00 93.81 184 ASP A N 1
ATOM 1434 C CA . ASP A 1 184 ? 20.749 -6.801 -24.113 1.00 93.81 184 ASP A CA 1
ATOM 1435 C C . ASP A 1 184 ? 19.897 -7.758 -23.263 1.00 93.81 184 ASP A C 1
ATOM 1437 O O . ASP A 1 184 ? 18.959 -7.333 -22.582 1.00 93.81 184 ASP A O 1
ATOM 1441 N N . ARG A 1 185 ? 20.260 -9.048 -23.272 1.00 94.44 185 ARG A N 1
ATOM 1442 C CA . ARG A 1 185 ? 19.605 -10.099 -22.482 1.00 94.44 185 ARG A CA 1
ATOM 1443 C C . ARG A 1 185 ? 19.701 -9.844 -20.980 1.00 94.44 185 ARG A C 1
ATOM 1445 O O . ARG A 1 185 ? 18.740 -10.152 -20.286 1.00 94.44 185 ARG A O 1
ATOM 1452 N N . GLN A 1 186 ? 20.808 -9.294 -20.479 1.00 95.31 186 GLN A N 1
ATOM 1453 C CA . GLN A 1 186 ? 20.975 -9.056 -19.040 1.00 95.31 186 GLN A CA 1
ATOM 1454 C C . GLN A 1 186 ? 19.960 -8.033 -18.527 1.00 95.31 186 GLN A C 1
ATOM 1456 O O . GLN A 1 186 ? 19.368 -8.230 -17.472 1.00 95.31 186 GLN A O 1
ATOM 1461 N N . VAL A 1 187 ? 19.700 -6.989 -19.315 1.00 94.38 187 VAL A N 1
ATOM 1462 C CA . VAL A 1 187 ? 18.696 -5.963 -19.008 1.00 94.38 187 VAL A CA 1
ATOM 1463 C C . VAL A 1 187 ? 17.278 -6.550 -19.029 1.00 94.38 187 VAL A C 1
ATOM 1465 O O . VAL A 1 187 ? 16.507 -6.293 -18.107 1.00 94.38 187 VAL A O 1
ATOM 1468 N N . ARG A 1 188 ? 16.946 -7.396 -20.021 1.00 95.81 188 ARG A N 1
ATOM 1469 C CA . ARG A 1 188 ? 15.643 -8.094 -20.066 1.00 95.81 188 ARG A CA 1
ATOM 1470 C C . ARG A 1 188 ? 15.431 -8.980 -18.841 1.00 95.81 188 ARG A C 1
ATOM 1472 O O . ARG A 1 188 ? 14.394 -8.899 -18.189 1.00 95.81 188 ARG A O 1
ATOM 1479 N N . THR A 1 189 ? 16.422 -9.814 -18.524 1.00 96.94 189 THR A N 1
ATOM 1480 C CA . THR A 1 189 ? 16.366 -10.706 -17.362 1.00 96.94 189 THR A CA 1
ATOM 1481 C C . THR A 1 189 ? 16.204 -9.904 -16.075 1.00 96.94 189 THR A C 1
ATOM 1483 O O . THR A 1 189 ? 15.336 -10.227 -15.275 1.00 96.94 189 THR A O 1
ATOM 1486 N N . ALA A 1 190 ? 16.962 -8.819 -15.907 1.00 96.88 190 ALA A N 1
ATOM 1487 C CA . ALA A 1 190 ? 16.886 -7.984 -14.714 1.00 96.88 190 ALA A CA 1
ATOM 1488 C C . ALA A 1 190 ? 15.511 -7.328 -14.524 1.00 96.88 190 ALA A C 1
ATOM 1490 O O . ALA A 1 190 ? 15.035 -7.241 -13.396 1.00 96.88 190 ALA A O 1
ATOM 1491 N N . TYR A 1 191 ? 14.844 -6.916 -15.606 1.00 97.12 191 TYR A N 1
ATOM 1492 C CA . TYR A 1 191 ? 13.471 -6.411 -15.539 1.00 97.12 191 TYR A CA 1
ATOM 1493 C C . TYR A 1 191 ? 12.484 -7.474 -15.038 1.00 97.12 191 TYR A C 1
ATOM 1495 O O . TYR A 1 191 ? 11.677 -7.193 -14.151 1.00 97.12 191 TYR A O 1
ATOM 1503 N N . LEU A 1 192 ? 12.576 -8.703 -15.556 1.00 96.19 192 LEU A N 1
ATOM 1504 C CA . LEU A 1 192 ? 11.723 -9.815 -15.121 1.00 96.19 192 LEU A CA 1
ATOM 1505 C C . LEU A 1 192 ? 12.023 -10.241 -13.675 1.00 96.19 192 LEU A C 1
ATOM 1507 O O . LEU A 1 192 ? 11.091 -10.448 -12.902 1.00 96.19 192 LEU A O 1
ATOM 1511 N N . GLU A 1 193 ? 13.302 -10.299 -13.288 1.00 97.12 193 GLU A N 1
ATOM 1512 C CA . GLU A 1 193 ? 13.731 -10.500 -11.894 1.00 97.12 193 GLU A CA 1
ATOM 1513 C C . GLU A 1 193 ? 13.147 -9.421 -10.979 1.00 97.12 193 GLU A C 1
ATOM 1515 O O . GLU A 1 193 ? 12.625 -9.724 -9.912 1.00 97.12 193 GLU A O 1
ATOM 1520 N N . GLY A 1 194 ? 13.192 -8.159 -11.409 1.00 95.38 194 GLY A N 1
ATOM 1521 C CA . GLY A 1 194 ? 12.568 -7.048 -10.700 1.00 95.38 194 GLY A CA 1
ATOM 1522 C C . GLY A 1 194 ? 11.070 -7.251 -10.510 1.00 95.38 194 GLY A C 1
ATOM 1523 O O . GLY A 1 194 ? 10.555 -7.033 -9.418 1.00 95.38 194 GLY A O 1
ATOM 1524 N N . GLY A 1 195 ? 10.376 -7.714 -11.552 1.00 94.81 195 GLY A N 1
ATOM 1525 C CA . GLY A 1 195 ? 8.965 -8.087 -11.467 1.00 94.81 195 GLY A CA 1
ATOM 1526 C C . GLY A 1 195 ? 8.706 -9.166 -10.413 1.00 94.81 195 GLY A C 1
ATOM 1527 O O . GLY A 1 195 ? 7.803 -8.999 -9.599 1.00 94.81 195 GLY A O 1
ATOM 1528 N N . ALA A 1 196 ? 9.526 -10.221 -10.376 1.00 95.62 196 ALA A N 1
ATOM 1529 C CA . ALA A 1 196 ? 9.425 -11.287 -9.375 1.00 95.62 196 ALA A CA 1
ATOM 1530 C C . ALA A 1 196 ? 9.669 -10.774 -7.943 1.00 95.62 196 ALA A C 1
ATOM 1532 O O . ALA A 1 196 ? 8.859 -11.040 -7.060 1.00 95.62 196 ALA A O 1
ATOM 1533 N N . LEU A 1 197 ? 10.702 -9.950 -7.734 1.00 95.38 197 LEU A N 1
ATOM 1534 C CA . LEU A 1 197 ? 10.947 -9.277 -6.448 1.00 95.38 197 LEU A CA 1
ATOM 1535 C C . LEU A 1 197 ? 9.769 -8.378 -6.039 1.00 95.38 197 LEU A C 1
ATOM 1537 O O . LEU A 1 197 ? 9.434 -8.270 -4.862 1.00 95.38 197 LEU A O 1
ATOM 1541 N N . GLY A 1 198 ? 9.115 -7.740 -7.013 1.00 91.38 198 GLY A N 1
ATOM 1542 C CA . GLY A 1 198 ? 7.890 -6.980 -6.783 1.00 91.38 198 GLY A CA 1
ATOM 1543 C C . GLY A 1 198 ? 6.742 -7.853 -6.270 1.00 91.38 198 GLY A C 1
ATOM 1544 O O . GLY A 1 198 ? 6.030 -7.432 -5.363 1.00 91.38 198 GLY A O 1
ATOM 1545 N N . VAL A 1 199 ? 6.580 -9.068 -6.807 1.00 93.19 199 VAL A N 1
ATOM 1546 C CA . VAL A 1 199 ? 5.584 -10.043 -6.323 1.00 93.19 199 VAL A CA 1
ATOM 1547 C C . VAL A 1 199 ? 5.897 -10.490 -4.897 1.00 93.19 199 VAL A C 1
ATOM 1549 O O . VAL A 1 199 ? 4.992 -10.519 -4.066 1.00 93.19 199 VAL A O 1
ATOM 1552 N N . GLU A 1 200 ? 7.159 -10.788 -4.586 1.00 93.00 200 GLU A N 1
ATOM 1553 C CA . GLU A 1 200 ? 7.578 -11.145 -3.222 1.00 93.00 200 GLU A CA 1
ATOM 1554 C C . GLU A 1 200 ? 7.228 -10.029 -2.227 1.00 93.00 200 GLU A C 1
ATOM 1556 O O . GLU A 1 200 ? 6.549 -10.279 -1.232 1.00 93.00 200 GLU A O 1
ATOM 1561 N N . ALA A 1 201 ? 7.563 -8.777 -2.554 1.00 90.75 201 ALA A N 1
ATOM 1562 C CA . ALA A 1 201 ? 7.227 -7.626 -1.717 1.00 90.75 201 ALA A CA 1
ATOM 1563 C C . ALA A 1 201 ? 5.706 -7.431 -1.535 1.00 90.75 201 ALA A C 1
ATOM 1565 O O . ALA A 1 201 ? 5.254 -7.044 -0.456 1.00 90.75 201 ALA A O 1
ATOM 1566 N N . ILE A 1 202 ? 4.902 -7.717 -2.567 1.00 91.62 202 ILE A N 1
ATOM 1567 C CA . ILE A 1 202 ? 3.433 -7.704 -2.468 1.00 91.62 202 ILE A CA 1
ATOM 1568 C C . ILE A 1 202 ? 2.952 -8.765 -1.469 1.00 91.62 202 ILE A C 1
ATOM 1570 O O . ILE A 1 202 ? 2.128 -8.469 -0.601 1.00 91.62 202 ILE A O 1
ATOM 1574 N N . MET A 1 203 ? 3.471 -9.991 -1.558 1.00 91.31 203 MET A N 1
ATOM 1575 C CA . MET A 1 203 ? 3.090 -11.083 -0.655 1.00 91.31 203 MET A CA 1
ATOM 1576 C C . MET A 1 203 ? 3.500 -10.806 0.796 1.00 91.31 203 MET A C 1
ATOM 1578 O O . MET A 1 203 ? 2.733 -11.103 1.721 1.00 91.31 203 MET A O 1
ATOM 1582 N N . ASP A 1 204 ? 4.659 -10.184 1.001 1.00 90.06 204 ASP A N 1
ATOM 1583 C CA . ASP A 1 204 ? 5.105 -9.724 2.316 1.00 90.06 204 ASP A CA 1
ATOM 1584 C C . ASP A 1 204 ? 4.167 -8.650 2.878 1.00 90.06 204 ASP A C 1
ATOM 1586 O O . ASP A 1 204 ? 3.751 -8.741 4.037 1.00 90.06 204 ASP A O 1
ATOM 1590 N N . ALA A 1 205 ? 3.750 -7.679 2.058 1.00 87.38 205 ALA A N 1
ATOM 1591 C CA . ALA A 1 205 ? 2.794 -6.649 2.465 1.00 87.38 205 ALA A CA 1
ATOM 1592 C C . ALA A 1 205 ? 1.431 -7.243 2.859 1.00 87.38 205 ALA A C 1
ATOM 1594 O O . ALA A 1 205 ? 0.854 -6.851 3.879 1.00 87.38 205 ALA A O 1
ATOM 1595 N N . VAL A 1 206 ? 0.933 -8.227 2.101 1.00 88.12 206 VAL A N 1
ATOM 1596 C CA . VAL A 1 206 ? -0.300 -8.961 2.436 1.00 88.12 206 VAL A CA 1
ATOM 1597 C C . VAL A 1 206 ? -0.149 -9.712 3.757 1.00 88.12 206 VAL A C 1
ATOM 1599 O O . VAL A 1 206 ? -1.008 -9.622 4.639 1.00 88.12 206 VAL A O 1
ATOM 1602 N N . THR A 1 207 ? 0.966 -10.413 3.942 1.00 89.12 207 THR A N 1
ATOM 1603 C CA . THR A 1 207 ? 1.244 -11.165 5.172 1.00 89.12 207 THR A CA 1
ATOM 1604 C C . THR A 1 207 ? 1.343 -10.244 6.389 1.00 89.12 207 THR A C 1
ATOM 1606 O O . THR A 1 207 ? 0.744 -10.533 7.431 1.00 89.12 207 THR A O 1
ATOM 1609 N N . ALA A 1 208 ? 2.030 -9.108 6.252 1.00 88.38 208 ALA A N 1
ATOM 1610 C CA . ALA A 1 208 ? 2.152 -8.098 7.297 1.00 88.38 208 ALA A CA 1
ATOM 1611 C C . ALA A 1 208 ? 0.790 -7.483 7.658 1.00 88.38 208 ALA A C 1
ATOM 1613 O O . ALA A 1 208 ? 0.454 -7.383 8.840 1.00 88.38 208 ALA A O 1
ATOM 1614 N N . ALA A 1 209 ? -0.037 -7.149 6.662 1.00 84.38 209 ALA A N 1
ATOM 1615 C CA . ALA A 1 209 ? -1.381 -6.623 6.894 1.00 84.38 209 ALA A CA 1
ATOM 1616 C C . ALA A 1 209 ? -2.270 -7.625 7.651 1.00 84.38 209 ALA A C 1
ATOM 1618 O O . ALA A 1 209 ? -2.966 -7.243 8.595 1.00 84.38 209 ALA A O 1
ATOM 1619 N N . ARG A 1 210 ? -2.198 -8.919 7.307 1.00 86.12 210 ARG A N 1
ATOM 1620 C CA . ARG A 1 210 ? -2.897 -9.995 8.034 1.00 86.12 210 ARG A CA 1
ATOM 1621 C C . ARG A 1 210 ? -2.426 -10.122 9.477 1.00 86.12 210 ARG A C 1
ATOM 1623 O O . ARG A 1 210 ? -3.246 -10.334 10.370 1.00 86.12 210 ARG A O 1
ATOM 1630 N N . ALA A 1 211 ? -1.118 -10.042 9.716 1.00 87.12 211 ALA A N 1
ATOM 1631 C CA . ALA A 1 211 ? -0.557 -10.101 11.063 1.00 87.12 211 ALA A CA 1
ATOM 1632 C C . ALA A 1 211 ? -1.061 -8.930 11.917 1.00 87.12 211 ALA A C 1
ATOM 1634 O O . ALA A 1 211 ? -1.601 -9.151 13.002 1.00 87.12 211 ALA A O 1
ATOM 1635 N N . GLN A 1 212 ? -0.998 -7.714 11.376 1.00 84.31 212 GLN A N 1
ATOM 1636 C CA . GLN A 1 212 ? -1.475 -6.519 12.063 1.00 84.31 212 GLN A CA 1
ATOM 1637 C C . GLN A 1 212 ? -2.987 -6.559 12.320 1.00 84.31 212 GLN A C 1
ATOM 1639 O O . GLN A 1 212 ? -3.434 -6.228 13.412 1.00 84.31 212 GLN A O 1
ATOM 1644 N N . ALA A 1 213 ? -3.792 -7.041 11.369 1.00 83.69 213 ALA A N 1
ATOM 1645 C CA . ALA A 1 213 ? -5.234 -7.183 11.571 1.00 83.69 213 ALA A CA 1
ATOM 1646 C C . ALA A 1 213 ? -5.580 -8.132 12.738 1.00 83.69 213 ALA A C 1
ATOM 1648 O O . ALA A 1 213 ? -6.547 -7.892 13.466 1.00 83.69 213 ALA A O 1
ATOM 1649 N N . ARG A 1 214 ? -4.788 -9.196 12.942 1.00 85.00 214 ARG A N 1
ATOM 1650 C CA . ARG A 1 214 ? -4.943 -10.105 14.093 1.00 85.00 214 ARG A CA 1
ATOM 1651 C C . ARG A 1 214 ? -4.561 -9.426 15.406 1.00 85.00 214 ARG A C 1
ATOM 1653 O O . ARG A 1 214 ? -5.276 -9.587 16.392 1.00 85.00 214 ARG A O 1
ATOM 1660 N N . GLU A 1 215 ? -3.481 -8.652 15.414 1.00 87.06 215 GLU A N 1
ATOM 1661 C CA . GLU A 1 215 ? -3.052 -7.868 16.578 1.00 87.06 215 GLU A CA 1
ATOM 1662 C C . GLU A 1 215 ? -4.091 -6.801 16.965 1.00 87.06 215 GLU A C 1
ATOM 1664 O O . GLU A 1 215 ? -4.481 -6.700 18.132 1.00 87.06 215 GLU A O 1
ATOM 1669 N N . ASP A 1 216 ? -4.628 -6.076 15.980 1.00 85.00 216 ASP A N 1
ATOM 1670 C CA . ASP A 1 216 ? -5.678 -5.069 16.167 1.00 85.00 216 ASP A CA 1
ATOM 1671 C C . ASP A 1 216 ? -6.975 -5.702 16.710 1.00 85.00 216 ASP A C 1
ATOM 1673 O O . ASP A 1 216 ? -7.698 -5.097 17.508 1.00 85.00 216 ASP A O 1
ATOM 1677 N N . ALA A 1 217 ? -7.302 -6.928 16.288 1.00 84.00 217 ALA A N 1
ATOM 1678 C CA . ALA A 1 217 ? -8.441 -7.678 16.817 1.00 84.00 217 ALA A CA 1
ATOM 1679 C C . ALA A 1 217 ? -8.213 -8.129 18.270 1.00 84.00 217 ALA A C 1
ATOM 1681 O O . ALA A 1 217 ? -9.095 -7.944 19.111 1.00 84.00 217 ALA A O 1
ATOM 1682 N N . ALA A 1 218 ? -7.029 -8.662 18.583 1.00 87.62 218 ALA A N 1
ATOM 1683 C CA . ALA A 1 218 ? -6.673 -9.074 19.940 1.00 87.62 218 ALA A CA 1
ATOM 1684 C C . ALA A 1 218 ? -6.671 -7.885 20.916 1.00 87.62 218 ALA A C 1
ATOM 1686 O O . ALA A 1 218 ? -7.224 -7.977 22.012 1.00 87.62 218 ALA A O 1
ATOM 1687 N N . THR A 1 219 ? -6.123 -6.745 20.490 1.00 88.56 219 THR A N 1
ATOM 1688 C CA . THR A 1 219 ? -6.078 -5.512 21.288 1.00 88.56 219 THR A CA 1
ATOM 1689 C C . THR A 1 219 ? -7.479 -4.976 21.579 1.00 88.56 219 THR A C 1
ATOM 1691 O O . THR A 1 219 ? -7.771 -4.596 22.714 1.00 88.56 219 THR A O 1
ATOM 1694 N N . ARG A 1 220 ? -8.385 -5.000 20.590 1.00 87.50 220 ARG A N 1
ATOM 1695 C CA . ARG A 1 220 ? -9.790 -4.611 20.796 1.00 87.50 220 ARG A CA 1
ATOM 1696 C C . ARG A 1 220 ? -10.511 -5.541 21.766 1.00 87.50 220 ARG A C 1
ATOM 1698 O O . ARG A 1 220 ? -11.131 -5.050 22.703 1.00 87.50 220 ARG A O 1
ATOM 1705 N N . ALA A 1 221 ? -10.367 -6.856 21.607 1.00 88.75 221 ALA A N 1
ATOM 1706 C CA . ALA A 1 221 ? -10.970 -7.823 22.525 1.00 88.75 221 ALA A CA 1
ATOM 1707 C C . ALA A 1 221 ? -10.459 -7.644 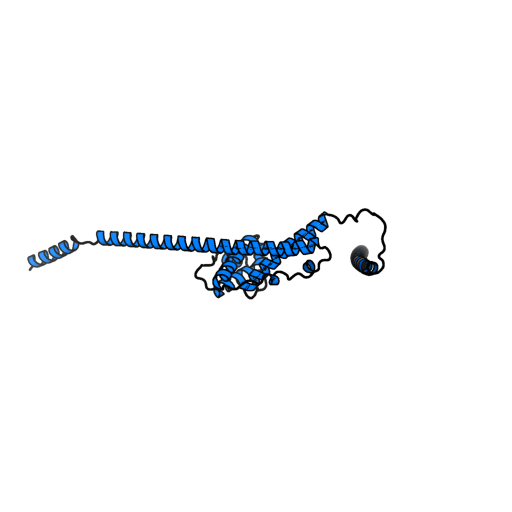23.969 1.00 88.75 221 ALA A C 1
ATOM 1709 O O . ALA A 1 221 ? -11.237 -7.702 24.925 1.00 88.75 221 ALA A O 1
ATOM 1710 N N . ALA A 1 222 ? -9.163 -7.361 24.140 1.00 90.81 222 ALA A N 1
ATOM 1711 C CA . ALA A 1 222 ? -8.582 -7.051 25.444 1.00 90.81 222 ALA A CA 1
ATOM 1712 C C . ALA A 1 222 ? -9.157 -5.752 26.040 1.00 90.81 222 ALA A C 1
ATOM 1714 O O . ALA A 1 222 ? -9.523 -5.724 27.218 1.00 90.81 222 ALA A O 1
ATOM 1715 N N . ALA A 1 223 ? -9.292 -4.695 25.234 1.00 91.31 223 ALA A N 1
ATOM 1716 C CA . ALA A 1 223 ? -9.880 -3.428 25.665 1.00 91.31 223 ALA A CA 1
ATOM 1717 C C . ALA A 1 223 ? -11.362 -3.574 26.060 1.00 91.31 223 ALA A C 1
ATOM 1719 O O . ALA A 1 223 ? -11.786 -3.028 27.081 1.00 91.31 223 ALA A O 1
ATOM 1720 N N . GLU A 1 224 ? -12.140 -4.345 25.298 1.00 93.19 224 GLU A N 1
ATOM 1721 C CA . GLU A 1 224 ? -13.541 -4.653 25.602 1.00 93.19 224 GLU A CA 1
ATOM 1722 C C . GLU A 1 224 ? -13.677 -5.450 26.904 1.00 93.19 224 GLU A C 1
ATOM 1724 O O . GLU A 1 224 ? -14.492 -5.095 27.758 1.00 93.19 224 GLU A O 1
ATOM 1729 N N . SER A 1 225 ? -12.836 -6.469 27.103 1.00 91.62 225 SER A N 1
ATOM 1730 C CA . SER A 1 225 ? -12.788 -7.247 28.348 1.00 91.62 225 SER A CA 1
ATOM 1731 C C . SER A 1 225 ? -12.460 -6.364 29.557 1.00 91.62 225 SER A C 1
ATOM 1733 O O . SER A 1 225 ? -13.157 -6.407 30.574 1.00 91.62 225 SER A O 1
ATOM 1735 N N . LEU A 1 226 ? -11.465 -5.479 29.435 1.00 95.25 226 LEU A N 1
ATOM 1736 C CA . LEU A 1 226 ? -11.101 -4.546 30.504 1.00 95.25 226 LEU A CA 1
ATOM 1737 C C . LEU A 1 226 ? -12.236 -3.556 30.803 1.00 95.25 226 LEU A C 1
ATOM 1739 O O . LEU A 1 226 ? -12.523 -3.273 31.968 1.00 95.25 226 LEU A O 1
ATOM 1743 N N . ALA A 1 227 ? -12.931 -3.061 29.777 1.00 93.44 227 ALA A N 1
ATOM 1744 C CA . ALA A 1 227 ? -14.095 -2.197 29.956 1.00 93.44 227 ALA A CA 1
ATOM 1745 C C . ALA A 1 227 ? -15.249 -2.924 30.669 1.00 93.44 227 ALA A C 1
ATOM 1747 O O . ALA A 1 227 ? -15.881 -2.346 31.559 1.00 93.44 227 ALA A O 1
ATOM 1748 N N . GLN A 1 228 ? -15.502 -4.193 30.331 1.00 94.06 228 GLN A N 1
ATOM 1749 C CA . GLN A 1 228 ? -16.497 -5.025 31.013 1.00 94.06 228 GLN A CA 1
ATOM 1750 C C . GLN A 1 228 ? -16.133 -5.243 32.484 1.00 94.06 228 GLN A C 1
ATOM 1752 O O . GLN A 1 228 ? -16.979 -5.018 33.350 1.00 94.06 228 GLN A O 1
ATOM 1757 N N . GLN A 1 229 ? -14.876 -5.590 32.779 1.00 94.12 229 GLN A N 1
ATOM 1758 C CA . GLN A 1 229 ? -14.385 -5.753 34.152 1.00 94.12 229 GLN A CA 1
ATOM 1759 C C . GLN A 1 229 ? -14.509 -4.453 34.952 1.00 94.12 229 GLN A C 1
ATOM 1761 O O . GLN A 1 229 ? -15.028 -4.463 36.068 1.00 94.12 229 GLN A O 1
ATOM 1766 N N . ARG A 1 230 ? -14.119 -3.313 34.366 1.00 94.56 230 ARG A N 1
ATOM 1767 C CA . ARG A 1 230 ? -14.262 -1.996 35.002 1.00 94.56 230 ARG A CA 1
ATOM 1768 C C . ARG A 1 230 ? -15.722 -1.683 35.311 1.00 94.56 230 ARG A C 1
ATOM 1770 O O . ARG A 1 230 ? -16.039 -1.237 36.409 1.00 94.56 230 ARG A O 1
ATOM 1777 N N . ASN A 1 231 ? -16.619 -1.910 34.357 1.00 94.62 231 ASN A N 1
ATOM 1778 C CA . ASN A 1 231 ? -18.041 -1.630 34.539 1.00 94.62 231 ASN A CA 1
ATOM 1779 C C . ASN A 1 231 ? -18.685 -2.579 35.561 1.00 94.62 231 ASN A C 1
ATOM 1781 O O . ASN A 1 231 ? -19.535 -2.137 36.332 1.00 94.62 231 ASN A O 1
ATOM 1785 N N . ALA A 1 232 ? -18.264 -3.846 35.608 1.00 93.25 232 ALA A N 1
ATOM 1786 C CA . ALA A 1 232 ? -18.689 -4.802 36.626 1.00 93.25 232 ALA A CA 1
ATOM 1787 C C . ALA A 1 232 ? -18.201 -4.391 38.024 1.00 93.25 232 ALA A C 1
ATOM 1789 O O . ALA A 1 232 ? -18.998 -4.364 38.956 1.0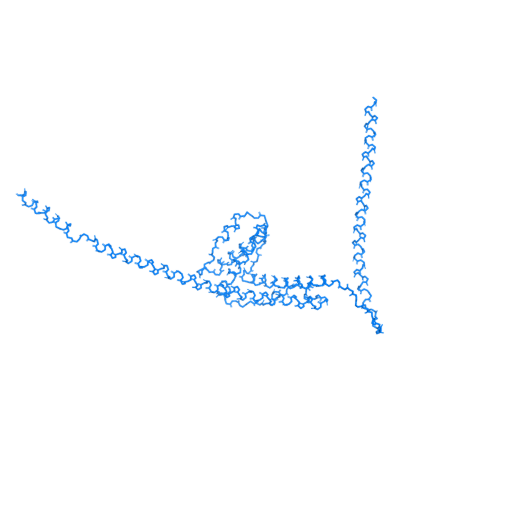0 93.25 232 ALA A O 1
ATOM 1790 N N . ALA A 1 233 ? -16.937 -3.977 38.156 1.00 92.50 233 ALA A N 1
ATOM 1791 C CA . ALA A 1 233 ? -16.385 -3.477 39.414 1.00 92.50 233 ALA A CA 1
ATOM 1792 C C . ALA A 1 233 ? -17.104 -2.204 39.891 1.00 92.50 233 ALA A C 1
ATOM 1794 O O . ALA A 1 233 ? -17.478 -2.102 41.056 1.00 92.50 233 ALA A O 1
ATOM 1795 N N . LEU A 1 234 ? -17.371 -1.255 38.988 1.00 92.88 234 LEU A N 1
ATOM 1796 C CA . LEU A 1 234 ? -18.145 -0.050 39.307 1.00 92.88 234 LEU A CA 1
ATOM 1797 C C . LEU A 1 234 ? -19.590 -0.373 39.706 1.00 92.88 234 LEU A C 1
ATOM 1799 O O . LEU A 1 234 ? -20.149 0.308 40.563 1.00 92.88 234 LEU A O 1
ATOM 1803 N N . ARG A 1 235 ? -20.204 -1.392 39.094 1.00 93.19 235 ARG A N 1
ATOM 1804 C CA . ARG A 1 235 ? -21.543 -1.856 39.474 1.00 93.19 235 ARG A CA 1
ATOM 1805 C C . ARG A 1 235 ? -21.530 -2.484 40.868 1.00 93.19 235 ARG A C 1
ATOM 1807 O O . ARG A 1 235 ? -22.324 -2.064 41.699 1.00 93.19 235 ARG A O 1
ATOM 1814 N N . ALA A 1 236 ? -20.577 -3.372 41.147 1.00 89.88 236 ALA A N 1
ATOM 1815 C CA . ALA A 1 236 ? -20.401 -3.977 42.466 1.00 89.88 236 ALA A CA 1
ATOM 1816 C C . ALA A 1 236 ? -20.149 -2.922 43.560 1.00 89.88 236 ALA A C 1
ATOM 1818 O O . ALA A 1 236 ? -20.719 -3.017 44.641 1.00 89.88 236 ALA A O 1
ATOM 1819 N N . LEU A 1 237 ? -19.359 -1.878 43.267 1.00 87.25 237 LEU A N 1
ATOM 1820 C CA . LEU A 1 237 ? -19.158 -0.745 44.179 1.00 87.25 237 LEU A CA 1
ATOM 1821 C C . LEU A 1 237 ? -20.449 0.038 44.447 1.00 87.25 237 LEU A C 1
ATOM 1823 O O . LEU A 1 237 ? -20.657 0.504 45.557 1.00 87.25 237 LEU A O 1
ATOM 1827 N N . ARG A 1 238 ? -21.325 0.205 43.450 1.00 85.19 238 ARG A N 1
ATOM 1828 C CA . ARG A 1 238 ? -22.625 0.871 43.654 1.00 85.19 238 ARG A CA 1
ATOM 1829 C C . ARG A 1 238 ? -23.580 0.019 44.478 1.00 85.19 238 ARG A C 1
ATOM 1831 O O . ARG A 1 238 ? -24.333 0.572 45.269 1.00 85.19 238 ARG A O 1
ATOM 1838 N N . GLU A 1 239 ? -23.550 -1.294 44.286 1.00 81.75 239 GLU A N 1
ATOM 1839 C CA . GLU A 1 239 ? -24.378 -2.239 45.037 1.00 81.75 239 GLU A CA 1
ATOM 1840 C C . GLU A 1 239 ? -23.944 -2.325 46.506 1.00 81.75 239 GLU A C 1
ATOM 1842 O O . GLU A 1 239 ? -24.803 -2.318 47.382 1.00 81.75 239 GLU A O 1
ATOM 1847 N N . THR A 1 240 ? -22.639 -2.300 46.807 1.00 74.44 240 THR A N 1
ATOM 1848 C CA . THR A 1 240 ? -22.150 -2.225 48.199 1.00 74.44 240 THR A CA 1
ATOM 1849 C C . THR A 1 240 ? -22.394 -0.871 48.860 1.00 74.44 240 THR A C 1
ATOM 1851 O O . THR A 1 240 ? -22.507 -0.810 50.080 1.00 74.44 240 THR A O 1
ATOM 1854 N N . TYR A 1 241 ? -22.498 0.210 48.082 1.00 63.88 241 TYR A N 1
ATOM 1855 C CA . TYR A 1 241 ? -22.806 1.553 48.587 1.00 63.88 241 TYR A CA 1
ATOM 1856 C C . TYR A 1 241 ? -24.303 1.896 48.570 1.00 63.88 241 TYR A C 1
ATOM 1858 O O . TYR A 1 241 ? -24.670 3.046 48.832 1.00 63.88 241 TYR A O 1
ATOM 1866 N N . ALA A 1 242 ? -25.178 0.939 48.246 1.00 58.84 242 ALA A N 1
ATOM 1867 C CA . ALA A 1 242 ? -26.615 1.145 48.349 1.00 58.84 242 ALA A CA 1
ATOM 1868 C C . ALA A 1 242 ? -26.963 1.489 49.815 1.00 58.84 242 ALA A C 1
ATOM 1870 O O . ALA A 1 242 ? -26.588 0.741 50.716 1.00 58.84 242 ALA A O 1
ATOM 1871 N N . PRO A 1 243 ? -27.639 2.620 50.098 1.00 58.78 243 PRO A N 1
ATOM 1872 C CA . PRO A 1 243 ? -27.961 3.018 51.464 1.00 58.78 243 PRO A CA 1
ATOM 1873 C C . PRO A 1 243 ? -29.105 2.137 51.975 1.00 58.78 243 PRO A C 1
ATOM 1875 O O . PRO A 1 243 ? -30.269 2.492 51.825 1.00 58.78 243 PRO A O 1
ATOM 1878 N N . THR A 1 244 ? -28.781 0.969 52.524 1.00 60.31 244 THR A N 1
ATOM 1879 C CA . THR A 1 244 ? -29.774 -0.073 52.838 1.00 60.31 244 THR A CA 1
ATOM 1880 C C . THR A 1 244 ? -30.321 -0.045 54.260 1.00 60.31 244 THR A C 1
ATOM 1882 O O . THR A 1 244 ? -31.222 -0.813 54.552 1.00 60.31 244 THR A O 1
ATOM 1885 N N . GLU A 1 245 ? -29.842 0.827 55.149 1.00 56.12 245 GLU A N 1
ATOM 1886 C CA . GLU A 1 245 ? -30.318 0.814 56.546 1.00 56.12 245 GLU A CA 1
ATOM 1887 C C . GLU A 1 245 ? -30.587 2.203 57.125 1.00 56.12 245 GLU A C 1
ATOM 1889 O O . GLU A 1 245 ? -31.619 2.426 57.750 1.00 56.12 245 GLU A O 1
ATOM 1894 N N . ASN A 1 246 ? -29.723 3.189 56.873 1.00 57.50 246 ASN A N 1
ATOM 1895 C CA . ASN A 1 246 ? -29.848 4.485 57.550 1.00 57.50 246 ASN A CA 1
ATOM 1896 C C . ASN A 1 246 ? -31.000 5.365 57.032 1.00 57.50 246 ASN A C 1
ATOM 1898 O O . ASN A 1 246 ? -31.507 6.207 57.770 1.00 57.50 246 ASN A O 1
ATOM 1902 N N . ARG A 1 247 ? -31.418 5.185 55.771 1.00 60.50 247 ARG A N 1
ATOM 1903 C CA . ARG A 1 247 ? -32.494 5.981 55.158 1.00 60.50 247 ARG A CA 1
ATOM 1904 C C . ARG A 1 247 ? -33.880 5.489 55.574 1.00 60.50 247 ARG A C 1
ATOM 1906 O O . ARG A 1 247 ? -34.727 6.314 55.895 1.00 60.50 247 ARG A O 1
ATOM 1913 N N . ASP A 1 248 ? -34.071 4.174 55.634 1.00 60.59 248 ASP A N 1
ATOM 1914 C CA . ASP A 1 248 ? -35.315 3.567 56.117 1.00 60.59 248 ASP A CA 1
ATOM 1915 C C . ASP A 1 248 ? -35.440 3.711 57.642 1.00 60.59 248 ASP A C 1
ATOM 1917 O O . ASP A 1 248 ? -36.535 3.946 58.147 1.00 60.59 248 ASP A O 1
ATOM 1921 N N . ALA A 1 249 ? -34.320 3.698 58.377 1.00 61.41 249 ALA A N 1
ATOM 1922 C CA . ALA A 1 249 ? -34.299 4.024 59.803 1.00 61.41 249 ALA A CA 1
ATOM 1923 C C . ALA A 1 249 ? -34.655 5.498 60.088 1.00 61.41 249 ALA A C 1
ATOM 1925 O O . ALA A 1 249 ? -35.424 5.763 61.008 1.00 61.41 249 ALA A O 1
ATOM 1926 N N . HIS A 1 250 ? -34.159 6.455 59.292 1.00 63.84 250 HIS A N 1
ATOM 1927 C CA . HIS A 1 250 ? -34.566 7.865 59.407 1.00 63.84 250 HIS A CA 1
ATOM 1928 C C . HIS A 1 250 ? -36.031 8.081 59.015 1.00 63.84 250 HIS A C 1
ATOM 1930 O O . HIS A 1 250 ? -36.742 8.787 59.719 1.00 63.84 250 HIS A O 1
ATOM 1936 N N . ALA A 1 251 ? -36.513 7.433 57.950 1.00 68.50 251 ALA A N 1
ATOM 1937 C CA . ALA A 1 251 ? -37.922 7.505 57.567 1.00 68.50 251 ALA A CA 1
ATOM 1938 C C . ALA A 1 251 ? -38.842 6.923 58.658 1.00 68.50 251 ALA A C 1
ATOM 1940 O O . ALA A 1 251 ? -39.875 7.514 58.970 1.00 68.50 251 ALA A O 1
ATOM 1941 N N . ALA A 1 252 ? -38.440 5.813 59.288 1.00 67.56 252 ALA A N 1
ATOM 1942 C CA . ALA A 1 252 ? -39.150 5.245 60.430 1.00 67.56 252 ALA A CA 1
ATOM 1943 C C . ALA A 1 252 ? -39.127 6.181 61.653 1.00 67.56 252 ALA A C 1
ATOM 1945 O O . ALA A 1 252 ? -40.149 6.329 62.321 1.00 67.56 252 ALA A O 1
ATOM 1946 N N . TRP A 1 253 ? -38.002 6.852 61.929 1.00 66.62 253 TRP A N 1
ATOM 1947 C CA . TRP A 1 253 ? -37.905 7.853 62.998 1.00 66.62 253 TRP A CA 1
ATOM 1948 C C . TRP A 1 253 ? -38.775 9.088 62.741 1.00 66.62 253 TRP A C 1
ATOM 1950 O O . TRP A 1 253 ? -39.499 9.507 63.644 1.00 66.62 253 TRP A O 1
ATOM 1960 N N . ASP A 1 254 ? -38.785 9.623 61.520 1.00 76.12 254 ASP A N 1
ATOM 1961 C CA . ASP A 1 254 ? -39.602 10.785 61.146 1.00 76.12 254 ASP A CA 1
ATOM 1962 C C . ASP A 1 254 ? -41.108 10.480 61.214 1.00 76.12 254 ASP A C 1
ATOM 1964 O O . ASP A 1 254 ? -41.924 11.333 61.567 1.00 76.12 254 ASP A O 1
ATOM 1968 N N . GLU A 1 255 ? -41.510 9.249 60.896 1.00 75.81 255 GLU A N 1
ATOM 1969 C CA . GLU A 1 255 ? -42.902 8.803 60.999 1.00 75.81 255 GLU A CA 1
ATOM 1970 C C . GLU A 1 255 ? -43.344 8.574 62.451 1.00 75.81 255 GLU A C 1
ATOM 1972 O O . GLU A 1 255 ? -44.507 8.788 62.800 1.00 75.81 255 GLU A O 1
ATOM 1977 N N . GLN A 1 256 ? -42.411 8.174 63.313 1.00 69.69 256 GLN A N 1
ATOM 1978 C CA . GLN A 1 256 ? -42.656 7.972 64.736 1.00 69.69 256 GLN A CA 1
ATOM 1979 C C . GLN A 1 256 ? -42.691 9.298 65.504 1.00 69.69 256 GLN A C 1
ATOM 1981 O O . GLN A 1 256 ? -43.529 9.451 66.388 1.00 69.69 256 GLN A O 1
ATOM 1986 N N . ALA A 1 257 ? -41.869 10.277 65.115 1.00 74.31 257 ALA A N 1
ATOM 1987 C CA . ALA A 1 257 ? -41.941 11.646 65.623 1.00 74.31 257 ALA A CA 1
ATOM 1988 C C . ALA A 1 257 ? -43.300 12.297 65.305 1.00 74.31 257 ALA A C 1
ATOM 1990 O O . ALA A 1 257 ? -43.936 12.860 66.192 1.00 74.31 257 ALA A O 1
ATOM 1991 N N . ARG A 1 258 ? -43.808 12.112 64.078 1.00 74.94 258 ARG A N 1
ATOM 1992 C CA . ARG A 1 258 ? -45.123 12.627 63.651 1.00 74.94 258 ARG A CA 1
ATOM 1993 C C . ARG A 1 258 ? -46.290 12.086 64.485 1.00 74.94 258 ARG A C 1
ATOM 1995 O O . ARG A 1 258 ? -47.222 12.820 64.770 1.00 74.94 258 ARG A O 1
ATOM 2002 N N . LYS A 1 259 ? -46.231 10.815 64.899 1.00 76.75 259 LYS A N 1
ATOM 2003 C CA . LYS A 1 259 ? -47.261 10.169 65.740 1.00 76.75 259 LYS A CA 1
ATOM 2004 C C . LYS A 1 259 ? -47.253 10.618 67.203 1.00 76.75 259 LYS A C 1
ATOM 2006 O O . LYS A 1 259 ? -48.184 10.287 67.924 1.00 76.75 259 LYS A O 1
ATOM 2011 N N . ILE A 1 260 ? -46.184 11.270 67.659 1.00 71.06 260 ILE A N 1
ATOM 2012 C CA . ILE A 1 260 ? -46.063 11.785 69.032 1.00 71.06 260 ILE A CA 1
ATOM 2013 C C . ILE A 1 260 ? -46.552 13.245 69.109 1.00 71.06 260 ILE A C 1
ATOM 2015 O O . ILE A 1 260 ? -46.880 13.719 70.193 1.00 71.06 260 ILE A O 1
ATOM 2019 N N . GLU A 1 261 ? -46.608 13.947 67.973 1.00 61.84 261 GLU A N 1
ATOM 2020 C CA . GLU A 1 261 ? -47.095 15.330 67.865 1.00 61.84 261 GLU A CA 1
ATOM 2021 C C . GLU A 1 261 ? -48.605 15.449 67.550 1.00 61.84 261 GLU A C 1
ATOM 2023 O O . GLU A 1 261 ? -49.139 16.556 67.621 1.00 61.84 261 GLU A O 1
ATOM 2028 N N . GLU A 1 262 ? -49.292 14.340 67.243 1.00 50.62 262 GLU A N 1
ATOM 2029 C CA . GLU A 1 262 ? -50.768 14.226 67.186 1.00 50.62 262 GLU A CA 1
ATOM 2030 C C . GLU A 1 262 ? -51.363 13.803 68.540 1.00 50.62 262 GLU A C 1
ATOM 2032 O O . GLU A 1 262 ? -52.419 14.367 68.915 1.00 50.62 262 GLU A O 1
#

Organism: NCBI:txid388357

Sequence (262 aa):
MWLVLLAVIVFLGLFRFLILGGVVIIALALLGLLVWLSAGFIRSQLRAAQEIGVPDTGAGPPPVVNRRTGQRAVEDARATGASNMRTAWISWHLRSLPPQDGNRDPRLLAGTLAVVPQAEWNADRLRQHGRALWSLRTSARVHHLLEQLDACLDRTVAMISDRTDDEFDTSLGQVNDQYLYHPDRQVRTAYLEGGALGVEAIMDAVTAARAQAREDAATRAAAESLAQQRNAALRALRETYAPTENRDAHAAWDEQARKIEE

Secondary structure (DSSP, 8-state):
-HHHHHHHHHHHHHHHHHHHHHHHHHHHHHHHHHHHHHHHHHHHHHHHSSSS-------PPPP---HHHHHHHHHHHHHHHHHHHHHHHHHHHHSS-PPP-TTS-HHHHHHHHT-PPPTT--HHHHHHHHHHHHHTHHHHHHTT-HHHHHHHHHHHHHHHHHHH-----GGGG---HHHHT-SSHHHHHHHHHHHHHHHHHHHHHHHHHHHHHHHHHHHHHHHHHHHHHHHHHHHHHHHHTS--SHHHHHHHHHHHHHTT--